Protein AF-A0A1Y1S7J7-F1 (afdb_monomer)

Nearest PDB structures (foldseek):
  1vlr-assembly1_A  TM=6.985E-01  e=4.181E-08  Mus musculus
  5osy-assembly1_B  TM=6.545E-01  e=1.520E-07  Homo sapiens

Solvent-accessible surface area (backbone atoms only — not comparable to full-atom values): 12537 Å² total; per-residue (Å²): 93,79,46,81,50,65,51,98,84,73,48,54,34,37,39,40,46,42,78,58,83,76,54,74,65,58,51,55,55,57,73,71,47,80,66,47,81,76,45,77,56,93,95,45,71,42,68,48,67,89,74,90,77,62,67,48,77,46,77,44,50,50,96,76,52,87,51,65,83,47,74,45,82,42,79,43,44,45,73,61,51,69,71,46,70,78,39,82,82,84,79,89,53,49,80,73,44,82,54,89,64,33,36,32,29,37,46,97,78,31,38,39,40,42,46,67,71,91,37,28,67,60,73,58,69,64,57,65,62,52,52,54,53,51,53,53,51,54,50,50,43,41,71,73,74,37,68,80,60,60,65,47,47,30,35,70,66,63,84,71,40,38,44,28,56,38,37,34,35,45,51,94,71,69,79,76,94,62,68,72,46,43,46,69,59,52,44,53,42,41,74,76,35,71,60,56,62,46,47,72,43,77,40,61,36,74,40,68,121

pLDDT: mean 86.81, std 10.47, range [47.84, 97.62]

Foldseek 3Di:
DWDWDADPVRFIKIKDKDWDDDDPVSVVVQVPADWDWDDDDPPDTDTDTDDDTDIDIDMDTPVVDFDFPDKDKDKDALVNLVPADEDEDDDPACFPDDDPQWTWGDDPQKIKIFGPPSFALLQDQCLVVLVVVVVVSLVVCCVVVVVPFDKWKWDFDASHNYRYMIMIHGPVPDDDPGDIDTVVVSSVQSVVPVNSSNGIDMGMHTDGD

Radius of gyration: 22.29 Å; Cα contacts (8 Å, |Δi|>4): 320; chains: 1; bounding box: 52×46×54 Å

Mean predicted aligned error: 10.25 Å

Organism: NCBI:txid1081671

Secondary structure (DSSP, 8-state):
-EEEEE-TTS-EEEEEEEEPPPPHHHHHHHHTS--EEEEEETTEEEEE------EEEEEEEGGG---EEEEEEEEE-HHHHHTSPPBPP---SEEEEE-SSEEEEEETTEEEEEETTSS-TTT---HHHHHHHHHHHHHHHHHTT-TT--EEEEEE-SS--BPPEEEEEEGGG---SS-EEEHHHHHHHHHH-TTGGGS-EEEEEEEE-

Sequence (209 aa):
MKYWFIDKDNKEYVAAVGYKPLDRNEVYDLMSKEQTVTYVNDIYSKYTVEYNNQFDLKVCTKDQVKISKGHRFVTESYDQHQKKKLTELEFDGEKACEEEEFIIYENDGIYYVKFNCGCSFRDFKDVQTIKKAQKWIENKFKENGQGNSEHVSYFCYGGEREQFWFKAVDVSGFYENAFPIFVDDFVKNLEIDCDFYKNDVNYIEDIYE

Structure (mmCIF, N/CA/C/O backbone):
data_AF-A0A1Y1S7J7-F1
#
_entry.id   AF-A0A1Y1S7J7-F1
#
loop_
_atom_site.group_PDB
_atom_site.id
_atom_site.type_symbol
_atom_site.label_atom_id
_atom_site.label_alt_id
_atom_site.label_comp_id
_atom_site.label_asym_id
_atom_site.label_entity_id
_atom_site.label_seq_id
_atom_site.pdbx_PDB_ins_code
_atom_site.Cartn_x
_atom_site.Cartn_y
_atom_site.Cartn_z
_atom_site.occupancy
_atom_site.B_iso_or_equiv
_atom_site.auth_seq_id
_atom_site.auth_comp_id
_atom_site.auth_asym_id
_atom_site.auth_atom_id
_atom_site.pdbx_PDB_model_num
ATOM 1 N N . MET A 1 1 ? 2.453 -5.842 -22.547 1.00 61.25 1 MET A N 1
ATOM 2 C CA . MET A 1 1 ? 1.561 -5.818 -23.737 1.00 61.25 1 MET A CA 1
ATOM 3 C C . MET A 1 1 ? 0.623 -7.022 -23.678 1.00 61.25 1 MET A C 1
ATOM 5 O O . MET A 1 1 ? 1.045 -8.029 -23.126 1.00 61.25 1 MET A O 1
ATOM 9 N N . LYS A 1 2 ? -0.624 -6.940 -24.166 1.00 65.94 2 LYS A N 1
ATOM 10 C CA . LYS A 1 2 ? -1.593 -8.056 -24.115 1.00 65.94 2 LYS A CA 1
ATOM 11 C C . LYS A 1 2 ? -2.061 -8.439 -25.523 1.00 65.94 2 LYS A C 1
ATOM 13 O O . LYS A 1 2 ? -2.367 -7.544 -26.306 1.00 65.94 2 LYS A O 1
ATOM 18 N N . TYR A 1 3 ? -2.132 -9.737 -25.815 1.00 70.75 3 TYR A N 1
ATOM 19 C CA . TYR A 1 3 ? -2.579 -10.278 -27.103 1.00 70.75 3 TYR A CA 1
ATOM 20 C C . TYR A 1 3 ? -3.716 -11.281 -26.912 1.00 70.75 3 TYR A C 1
ATOM 22 O O . TYR A 1 3 ? -3.648 -12.131 -26.023 1.00 70.75 3 TYR A O 1
ATOM 30 N N . TRP A 1 4 ? -4.728 -11.184 -27.773 1.00 68.81 4 TRP A N 1
ATOM 31 C CA . TRP A 1 4 ? -5.877 -12.084 -27.799 1.00 68.81 4 TRP A CA 1
ATOM 32 C C . TRP A 1 4 ? -5.697 -13.154 -28.857 1.00 68.81 4 TRP A C 1
ATOM 34 O O . TRP A 1 4 ? -5.331 -12.852 -29.994 1.00 68.81 4 TRP A O 1
ATOM 44 N N . PHE A 1 5 ? -5.999 -14.393 -28.494 1.00 77.94 5 PHE A N 1
ATOM 45 C CA . PHE A 1 5 ? -6.067 -15.483 -29.452 1.00 77.94 5 PHE A CA 1
ATOM 46 C C . PHE A 1 5 ? -7.116 -16.505 -29.029 1.00 77.94 5 PHE A C 1
ATOM 48 O O . PHE A 1 5 ? -7.424 -16.668 -27.848 1.00 77.94 5 PHE A O 1
ATOM 55 N N . ILE A 1 6 ? -7.675 -17.167 -30.034 1.00 69.81 6 ILE A N 1
ATOM 56 C CA . ILE A 1 6 ? -8.668 -18.223 -29.888 1.00 69.81 6 ILE A CA 1
ATOM 57 C C . ILE A 1 6 ? -7.967 -19.529 -30.250 1.00 69.81 6 ILE A C 1
ATOM 59 O O . ILE A 1 6 ? -7.281 -19.591 -31.275 1.00 69.81 6 ILE A O 1
ATOM 63 N N . ASP A 1 7 ? -8.079 -20.547 -29.400 1.00 76.81 7 ASP A N 1
ATOM 64 C CA . ASP A 1 7 ? -7.528 -21.864 -29.715 1.00 76.81 7 ASP A CA 1
ATOM 65 C C . ASP A 1 7 ? -8.412 -22.650 -30.702 1.00 76.81 7 ASP A C 1
ATOM 67 O O . ASP A 1 7 ? -9.444 -22.183 -31.186 1.00 76.81 7 ASP A O 1
ATOM 71 N N . LYS A 1 8 ? -7.998 -23.880 -31.019 1.00 74.44 8 LYS A N 1
ATOM 72 C CA . LYS A 1 8 ? -8.732 -24.762 -31.941 1.00 74.44 8 LYS A CA 1
ATOM 73 C C . LYS A 1 8 ? -10.092 -25.225 -31.398 1.00 74.44 8 LYS A C 1
ATOM 75 O O . LYS A 1 8 ? -10.917 -25.666 -32.192 1.00 74.44 8 LYS A O 1
ATOM 80 N N . ASP A 1 9 ? -10.320 -25.090 -30.094 1.00 82.06 9 ASP A N 1
ATOM 81 C CA . ASP A 1 9 ? -11.541 -25.471 -29.383 1.00 82.06 9 ASP A CA 1
ATOM 82 C C . ASP A 1 9 ? -12.446 -24.252 -29.092 1.00 82.06 9 ASP A C 1
ATOM 84 O O . ASP A 1 9 ? -13.386 -24.349 -28.302 1.00 82.06 9 ASP A O 1
ATOM 88 N N . ASN A 1 10 ? -12.193 -23.104 -29.740 1.00 77.31 10 ASN A N 1
ATOM 89 C CA . ASN A 1 10 ? -12.885 -21.825 -29.533 1.00 77.31 10 ASN A CA 1
ATOM 90 C C . ASN A 1 10 ? -12.760 -21.238 -28.115 1.00 77.31 10 ASN A C 1
ATOM 92 O O . ASN A 1 10 ? -13.608 -20.449 -27.693 1.00 77.31 10 ASN A O 1
ATOM 96 N N . LYS A 1 11 ? -11.708 -21.578 -27.366 1.00 75.62 11 LYS A N 1
ATOM 97 C CA . LYS A 1 11 ? -11.430 -20.950 -26.068 1.00 75.62 11 LYS A CA 1
ATOM 98 C C . LYS A 1 11 ? -10.609 -19.677 -26.252 1.00 75.62 11 LYS A C 1
ATOM 100 O O . LYS A 1 11 ? -9.606 -19.673 -26.965 1.00 75.62 11 LYS A O 1
ATOM 105 N N . GLU A 1 12 ? -11.037 -18.598 -25.597 1.00 79.12 12 GLU A N 1
ATOM 106 C CA . GLU A 1 12 ? -10.363 -17.296 -25.633 1.00 79.12 12 GLU A CA 1
ATOM 107 C C . GLU A 1 12 ? -9.261 -17.207 -24.566 1.00 79.12 12 GLU A C 1
ATOM 109 O O . GLU A 1 12 ? -9.503 -17.387 -23.366 1.00 79.12 12 GLU A O 1
ATOM 114 N N . TYR A 1 13 ? -8.050 -16.872 -25.011 1.00 78.12 13 TYR A N 1
ATOM 115 C CA . TYR A 1 13 ? -6.870 -16.707 -24.169 1.00 78.12 13 TYR A CA 1
ATOM 116 C C . TYR A 1 13 ? -6.305 -15.293 -24.267 1.00 78.12 13 TYR A C 1
ATOM 118 O O . TYR A 1 13 ? -6.372 -14.631 -25.308 1.00 78.12 13 TYR A O 1
ATOM 126 N N . VAL A 1 14 ? -5.685 -14.863 -23.169 1.00 77.75 14 VAL A N 1
ATOM 127 C CA . VAL A 1 14 ? -4.912 -13.625 -23.088 1.00 77.75 14 VAL A CA 1
ATOM 128 C C . VAL A 1 14 ? -3.458 -13.984 -22.807 1.00 77.75 14 VAL A C 1
ATOM 130 O O . VAL A 1 14 ? -3.145 -14.562 -21.766 1.00 77.75 14 VAL A O 1
ATOM 133 N N . ALA A 1 15 ? -2.561 -13.606 -23.718 1.00 78.38 15 ALA A N 1
ATOM 134 C CA . ALA A 1 15 ? -1.123 -13.601 -23.466 1.00 78.38 15 ALA A CA 1
ATOM 135 C C . ALA A 1 15 ? -0.699 -12.220 -22.963 1.00 78.38 15 ALA A C 1
ATOM 137 O O . ALA A 1 15 ? -0.788 -11.232 -23.695 1.00 78.38 15 ALA A O 1
ATOM 138 N N . ALA A 1 16 ? -0.216 -12.151 -21.725 1.00 74.50 16 ALA A N 1
ATOM 139 C CA . ALA A 1 16 ? 0.457 -10.982 -21.184 1.00 74.50 16 ALA A CA 1
ATOM 140 C C . ALA A 1 16 ? 1.970 -11.133 -21.376 1.00 74.50 16 ALA A C 1
ATOM 142 O O . ALA A 1 16 ? 2.580 -12.072 -20.869 1.00 74.50 16 ALA A O 1
ATOM 143 N N . VAL A 1 17 ? 2.553 -10.192 -22.117 1.00 77.62 17 VAL A N 1
ATOM 144 C CA . VAL A 1 17 ? 3.994 -10.078 -22.349 1.00 77.62 17 VAL A CA 1
ATOM 145 C C . VAL A 1 17 ? 4.549 -8.998 -21.427 1.00 77.62 17 VAL A C 1
ATOM 147 O O . VAL A 1 17 ? 4.190 -7.819 -21.572 1.00 77.62 17 VAL A O 1
ATOM 150 N N . GLY A 1 18 ? 5.393 -9.409 -20.485 1.00 75.38 18 GLY A N 1
ATOM 151 C CA . GLY A 1 18 ? 6.195 -8.543 -19.626 1.00 75.38 18 GLY A CA 1
ATOM 152 C C . GLY A 1 18 ? 7.625 -8.446 -20.151 1.00 75.38 18 GLY A C 1
ATOM 153 O O . GLY A 1 18 ? 8.196 -9.439 -20.599 1.00 75.38 18 GLY A O 1
ATOM 154 N N . TYR A 1 19 ? 8.195 -7.245 -20.124 1.00 76.44 19 TYR A N 1
ATOM 155 C CA . TYR A 1 19 ? 9.625 -7.070 -20.362 1.00 76.44 19 TYR A CA 1
ATOM 156 C C . TYR A 1 19 ? 10.373 -7.449 -19.091 1.00 76.44 19 TYR A C 1
ATOM 158 O O . TYR A 1 19 ? 9.991 -6.985 -18.013 1.00 76.44 19 TYR A O 1
ATOM 166 N N . LYS A 1 20 ? 11.437 -8.244 -19.210 1.00 80.88 20 LYS A N 1
ATOM 167 C CA . LYS A 1 20 ? 12.341 -8.432 -18.080 1.00 80.88 20 LYS A CA 1
ATOM 168 C C . LYS A 1 20 ? 13.176 -7.168 -17.873 1.00 80.88 20 LYS A C 1
ATOM 170 O O . LYS A 1 20 ? 13.645 -6.595 -18.862 1.00 80.88 20 LYS A O 1
ATOM 175 N N . PRO A 1 21 ? 13.349 -6.711 -16.621 1.00 81.50 21 PRO A N 1
ATOM 176 C CA . PRO A 1 21 ? 14.348 -5.700 -16.314 1.00 81.50 21 PRO A CA 1
ATOM 177 C C . PRO A 1 21 ? 15.724 -6.195 -16.762 1.00 81.50 21 PRO A C 1
ATOM 179 O O . PRO A 1 21 ? 16.058 -7.355 -16.530 1.00 81.50 21 PRO A O 1
ATOM 182 N N . LEU A 1 22 ? 16.497 -5.315 -17.396 1.00 83.25 22 LEU A N 1
ATOM 183 C CA . LEU A 1 22 ? 17.892 -5.600 -17.716 1.00 83.25 22 LEU A CA 1
ATOM 184 C C . LEU A 1 22 ? 18.721 -5.525 -16.441 1.00 83.25 22 LEU A C 1
ATOM 186 O O . LEU A 1 22 ? 18.551 -4.595 -15.643 1.00 83.25 22 LEU A O 1
ATOM 190 N N . ASP A 1 23 ? 19.645 -6.461 -16.274 1.00 85.56 23 ASP A N 1
ATOM 191 C CA . ASP A 1 23 ? 20.641 -6.335 -15.225 1.00 85.56 23 ASP A CA 1
ATOM 192 C C . ASP A 1 23 ? 21.708 -5.290 -15.591 1.00 85.56 23 ASP A C 1
ATOM 194 O O . ASP A 1 23 ? 21.839 -4.819 -16.725 1.00 85.56 23 ASP A O 1
ATOM 198 N N . ARG A 1 24 ? 22.487 -4.880 -14.589 1.00 87.06 24 ARG A N 1
ATOM 199 C CA . ARG A 1 24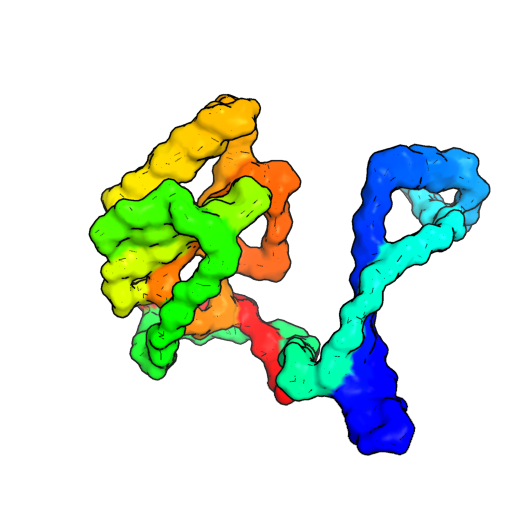 ? 23.491 -3.826 -14.755 1.00 87.06 24 ARG A CA 1
ATOM 200 C C . ARG A 1 24 ? 24.565 -4.181 -15.791 1.00 87.06 24 ARG A C 1
ATOM 202 O O . ARG A 1 24 ? 25.028 -3.287 -16.497 1.00 87.06 24 ARG A O 1
ATOM 209 N N . ASN A 1 25 ? 24.986 -5.441 -15.860 1.00 88.88 25 ASN A N 1
ATOM 210 C CA . ASN A 1 25 ? 26.014 -5.879 -16.800 1.00 88.88 25 ASN A CA 1
ATOM 211 C C . ASN A 1 25 ? 25.457 -5.900 -18.223 1.00 88.88 25 ASN A C 1
ATOM 213 O O . ASN A 1 25 ? 26.118 -5.408 -19.134 1.00 88.88 25 ASN A O 1
ATOM 217 N N . GLU A 1 26 ? 24.214 -6.350 -18.396 1.00 88.50 26 GLU A N 1
ATOM 218 C CA . GLU A 1 26 ? 23.519 -6.284 -19.683 1.00 88.50 26 GLU A CA 1
ATOM 219 C C . GLU A 1 26 ? 23.421 -4.841 -20.190 1.00 88.50 26 GLU A C 1
ATOM 221 O O . GLU A 1 26 ? 23.688 -4.576 -21.361 1.00 88.50 26 GLU A O 1
ATOM 226 N N . VAL A 1 27 ? 23.111 -3.878 -19.312 1.00 89.06 27 VAL A N 1
ATOM 227 C CA . VAL A 1 27 ? 23.101 -2.453 -19.680 1.00 89.06 27 VAL A CA 1
ATOM 228 C C . VAL A 1 27 ? 24.482 -1.985 -20.148 1.00 89.06 27 VAL A C 1
ATOM 230 O O . VAL A 1 27 ? 24.572 -1.304 -21.172 1.00 89.06 27 VAL A O 1
ATOM 233 N N . TYR A 1 28 ? 25.561 -2.350 -19.449 1.00 89.44 28 TYR A N 1
ATOM 234 C CA . TYR A 1 28 ? 26.917 -1.980 -19.869 1.00 89.44 28 TYR A CA 1
ATOM 235 C C . TYR A 1 28 ? 27.291 -2.566 -21.229 1.00 89.44 28 TYR A C 1
ATOM 237 O O . TYR A 1 28 ? 27.823 -1.847 -22.079 1.00 89.44 28 TYR A O 1
ATOM 245 N N . ASP A 1 29 ? 26.952 -3.830 -21.467 1.00 88.88 29 ASP A N 1
ATOM 246 C CA . ASP A 1 29 ? 27.188 -4.475 -22.752 1.00 88.88 29 ASP A CA 1
ATOM 247 C C . ASP A 1 29 ? 26.430 -3.754 -23.872 1.00 88.88 29 ASP A C 1
ATOM 249 O O . ASP A 1 29 ? 26.996 -3.500 -24.936 1.00 88.88 29 ASP A O 1
ATOM 253 N N . LEU A 1 30 ? 25.180 -3.339 -23.635 1.00 89.81 30 LEU A N 1
ATOM 254 C CA . LEU A 1 30 ? 24.391 -2.570 -24.605 1.00 89.81 30 LEU A CA 1
ATOM 255 C C . LEU A 1 30 ? 24.994 -1.204 -24.922 1.00 89.81 30 LEU A C 1
ATOM 257 O O . LEU A 1 30 ? 24.971 -0.792 -26.081 1.00 89.81 30 LEU A O 1
ATOM 261 N N . MET A 1 31 ? 25.570 -0.517 -23.933 1.00 87.31 31 MET A N 1
ATOM 262 C CA . MET A 1 31 ? 26.245 0.764 -24.165 1.00 87.31 31 MET A CA 1
ATOM 263 C C . MET A 1 31 ? 27.457 0.629 -25.097 1.00 87.31 31 MET A C 1
ATOM 265 O O . MET A 1 31 ? 27.823 1.606 -25.747 1.00 87.31 31 MET A O 1
ATOM 269 N N . SER A 1 32 ? 28.055 -0.562 -25.192 1.00 87.81 32 SER A N 1
ATOM 270 C CA . SER A 1 32 ? 29.184 -0.839 -26.089 1.00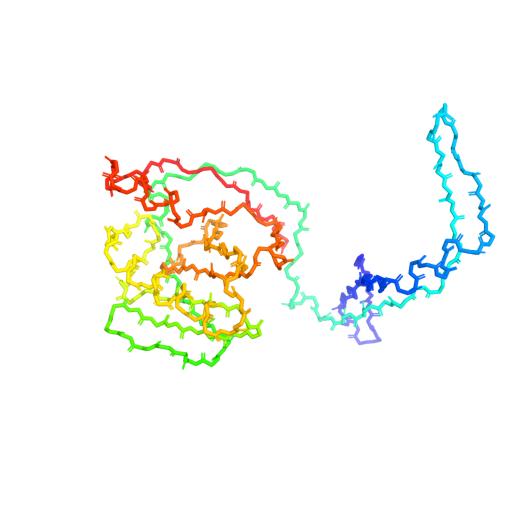 87.81 32 SER A CA 1
ATOM 271 C C . SER A 1 32 ? 28.782 -1.245 -27.515 1.00 87.81 32 SER A C 1
ATOM 273 O O . SER A 1 32 ? 29.640 -1.301 -28.396 1.00 87.81 32 SER A O 1
ATOM 275 N N . LYS A 1 33 ? 27.496 -1.538 -27.760 1.00 89.75 33 LYS A N 1
ATOM 276 C CA . LYS A 1 33 ? 27.006 -1.969 -29.077 1.00 89.75 33 LYS A CA 1
ATOM 277 C C . LYS A 1 33 ? 26.877 -0.807 -30.052 1.00 89.75 33 LYS A C 1
ATOM 279 O O . LYS A 1 33 ? 26.841 0.355 -29.661 1.00 89.75 33 LYS A O 1
ATOM 284 N N . GLU A 1 34 ? 26.769 -1.147 -31.335 1.00 90.56 34 GLU A N 1
ATOM 285 C CA . GLU A 1 34 ? 26.436 -0.186 -32.382 1.00 90.56 34 GLU A CA 1
ATOM 286 C C . GLU A 1 34 ? 25.087 0.486 -32.086 1.00 90.56 34 GLU A C 1
ATOM 288 O O . GLU A 1 34 ? 24.107 -0.169 -31.722 1.00 90.56 34 GLU A O 1
ATOM 293 N N . GLN A 1 35 ? 25.056 1.813 -32.217 1.00 91.38 35 GLN A N 1
ATOM 294 C CA . GLN A 1 35 ? 23.910 2.636 -31.851 1.00 91.38 35 GLN A CA 1
ATOM 295 C C . GLN A 1 35 ? 23.486 3.487 -33.042 1.00 91.38 35 GLN A C 1
ATOM 297 O O . GLN A 1 35 ? 24.304 4.172 -33.654 1.00 91.38 35 GLN A O 1
ATOM 302 N N . THR A 1 36 ? 22.187 3.501 -33.333 1.00 93.62 36 THR A N 1
ATOM 303 C CA . THR A 1 36 ? 21.626 4.377 -34.366 1.00 93.62 36 THR A CA 1
ATOM 304 C C . THR A 1 36 ? 21.048 5.627 -33.717 1.00 93.62 36 THR A C 1
ATOM 306 O O . THR A 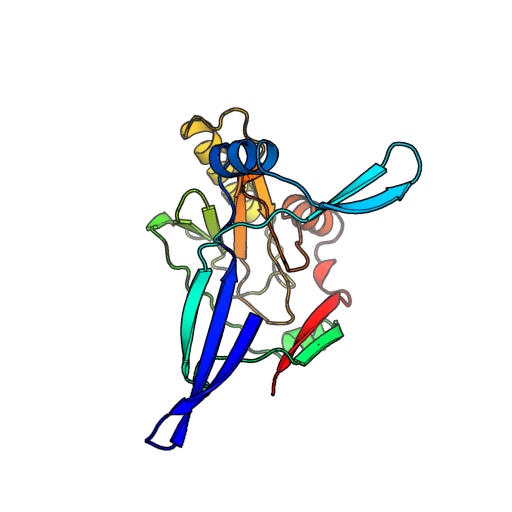1 36 ? 20.115 5.546 -32.915 1.00 93.62 36 THR A O 1
ATOM 309 N N . VAL A 1 37 ? 21.584 6.800 -34.060 1.00 90.75 37 VAL A N 1
ATOM 310 C CA . VAL A 1 37 ? 21.057 8.090 -33.593 1.00 90.75 37 VAL A CA 1
ATOM 311 C C . VAL A 1 37 ? 19.667 8.310 -34.187 1.00 90.75 37 VAL A C 1
ATOM 313 O O . VAL A 1 37 ? 19.483 8.260 -35.399 1.00 90.75 37 VAL A O 1
ATOM 316 N N . THR A 1 38 ? 18.689 8.595 -33.333 1.00 94.00 38 THR A N 1
ATOM 317 C CA . THR A 1 38 ? 17.308 8.902 -33.748 1.00 94.00 38 THR A CA 1
ATOM 318 C C . THR A 1 38 ? 16.925 10.356 -33.516 1.00 94.00 38 THR A C 1
ATOM 320 O O . THR A 1 38 ? 16.021 10.863 -34.174 1.00 94.00 38 THR A O 1
ATOM 323 N N . TYR A 1 39 ? 17.598 11.040 -32.590 1.00 92.44 39 TYR A N 1
ATOM 324 C CA . TYR A 1 39 ? 17.335 12.439 -32.267 1.00 92.44 39 TYR A CA 1
ATOM 325 C C . TYR A 1 39 ? 18.561 13.079 -31.614 1.00 92.44 39 TYR A C 1
ATOM 327 O O . TYR A 1 39 ? 19.227 12.425 -30.811 1.00 92.44 39 TYR A O 1
ATOM 335 N N . VAL A 1 40 ? 18.826 14.350 -31.924 1.00 91.44 40 VAL A N 1
ATOM 336 C CA . VAL A 1 40 ? 19.888 15.163 -31.310 1.00 91.44 40 VAL A CA 1
ATOM 337 C C . VAL A 1 40 ? 19.342 16.561 -31.030 1.00 91.44 40 VAL A C 1
ATOM 339 O O . VAL A 1 40 ? 18.738 17.174 -31.910 1.00 91.44 40 VAL A O 1
ATOM 342 N N . ASN A 1 41 ? 19.562 17.063 -29.818 1.00 92.06 41 ASN A N 1
ATOM 343 C CA . ASN A 1 41 ? 19.270 18.432 -29.412 1.00 92.06 41 ASN A CA 1
ATOM 344 C C . ASN A 1 41 ? 20.293 18.911 -28.377 1.00 92.06 41 ASN A C 1
ATOM 346 O O . ASN A 1 41 ? 20.245 18.497 -27.217 1.00 92.06 41 ASN A O 1
ATOM 350 N N . ASP A 1 42 ? 21.193 19.794 -28.811 1.00 94.50 42 ASP A N 1
ATOM 351 C CA . ASP A 1 42 ? 22.312 20.302 -28.012 1.00 94.50 42 ASP A CA 1
ATOM 352 C C . ASP A 1 42 ? 23.127 19.145 -27.397 1.00 94.50 42 ASP A C 1
ATOM 354 O O . ASP A 1 42 ? 23.669 18.319 -28.134 1.00 94.50 42 ASP A O 1
ATOM 358 N N . ILE A 1 43 ? 23.163 19.022 -26.069 1.00 93.69 43 ILE A N 1
ATOM 359 C CA . ILE A 1 43 ? 23.868 17.943 -25.362 1.00 93.69 43 ILE A CA 1
ATOM 360 C C . ILE A 1 43 ? 23.057 16.641 -25.234 1.00 93.69 43 ILE A C 1
ATOM 362 O O . ILE A 1 43 ? 23.578 15.639 -24.744 1.00 93.69 43 ILE A O 1
ATOM 366 N N . TYR A 1 44 ? 21.788 16.627 -25.656 1.00 90.75 44 TYR A N 1
ATOM 367 C CA . TYR A 1 44 ? 20.919 15.452 -25.577 1.00 90.75 44 TYR A CA 1
ATOM 368 C C . TYR A 1 44 ? 20.897 14.699 -26.902 1.00 90.75 44 TYR A C 1
ATOM 370 O O . TYR A 1 44 ? 20.617 15.263 -27.955 1.00 90.75 44 TYR A O 1
ATOM 378 N N . SER A 1 45 ? 21.138 13.393 -26.851 1.00 92.62 45 SER A N 1
ATOM 379 C CA . SER A 1 45 ? 21.027 12.505 -28.010 1.00 92.62 45 SER A CA 1
ATOM 380 C C . SER A 1 45 ? 20.249 11.250 -27.631 1.00 92.62 45 SER A C 1
ATOM 382 O O . SER A 1 45 ? 20.466 10.679 -26.564 1.00 92.62 45 SER A O 1
ATOM 384 N N . LYS A 1 46 ? 19.329 10.823 -28.499 1.00 93.25 46 LYS A N 1
ATOM 385 C CA . LYS A 1 46 ? 18.554 9.589 -28.345 1.00 93.25 46 LYS A CA 1
ATOM 386 C C . LYS A 1 46 ? 19.046 8.558 -29.346 1.00 93.25 46 LYS A C 1
ATOM 388 O O . LYS A 1 46 ? 19.050 8.813 -30.553 1.00 93.25 46 LYS A O 1
ATOM 393 N N . TYR A 1 47 ? 19.358 7.374 -28.849 1.00 91.56 47 TYR A N 1
ATOM 394 C CA . TYR A 1 47 ? 19.858 6.264 -29.645 1.00 91.56 47 TYR A CA 1
ATOM 395 C C . TYR A 1 47 ? 18.872 5.099 -29.618 1.00 91.56 47 TYR A C 1
ATOM 397 O O . TYR A 1 47 ? 18.166 4.893 -28.631 1.00 91.56 47 TYR A O 1
ATOM 405 N N . THR A 1 48 ? 18.830 4.342 -30.709 1.00 90.88 48 THR A N 1
ATOM 406 C CA . THR A 1 48 ? 18.236 3.005 -30.746 1.00 90.88 48 THR A CA 1
ATOM 407 C C . THR A 1 48 ? 19.365 1.988 -30.749 1.00 90.88 48 THR A C 1
ATOM 409 O O . THR A 1 48 ? 20.319 2.127 -31.516 1.00 90.88 48 THR A O 1
ATOM 412 N N . VAL A 1 49 ? 19.244 0.982 -29.887 1.00 89.75 49 VAL A N 1
ATOM 413 C CA . VAL A 1 49 ? 20.178 -0.139 -29.779 1.00 89.75 49 VAL A CA 1
ATOM 414 C C . VAL A 1 49 ? 19.380 -1.419 -29.962 1.00 89.75 49 VAL A C 1
ATOM 416 O O . VAL A 1 49 ? 18.390 -1.639 -29.261 1.00 89.75 49 VAL A O 1
ATOM 419 N N . GLU A 1 50 ? 19.790 -2.252 -30.914 1.00 86.62 50 GLU A N 1
ATOM 420 C CA . GLU A 1 50 ? 19.180 -3.564 -31.101 1.00 86.62 50 GLU A CA 1
ATOM 421 C C . GLU A 1 50 ? 19.663 -4.533 -30.021 1.00 86.62 50 GLU A C 1
ATOM 423 O O . GLU A 1 50 ? 20.862 -4.678 -29.752 1.00 86.62 50 GLU A O 1
ATOM 428 N N . TYR A 1 51 ? 18.716 -5.221 -29.388 1.00 84.00 51 TYR A N 1
ATOM 429 C CA . TYR A 1 51 ? 19.026 -6.250 -28.411 1.00 84.00 51 TYR A CA 1
ATOM 430 C C . TYR A 1 51 ? 17.973 -7.350 -28.387 1.00 84.00 51 TYR A C 1
ATOM 432 O O . TYR A 1 51 ? 16.789 -7.123 -28.634 1.00 84.00 51 TYR A O 1
ATOM 440 N N . ASN A 1 52 ? 18.430 -8.553 -28.051 1.00 81.56 52 ASN A N 1
ATOM 441 C CA . ASN A 1 52 ? 17.566 -9.705 -27.857 1.00 81.56 52 ASN A CA 1
ATOM 442 C C . ASN A 1 52 ? 16.984 -9.636 -26.449 1.00 81.56 52 ASN A C 1
ATOM 444 O O . ASN A 1 52 ? 17.621 -10.101 -25.505 1.00 81.56 52 ASN A O 1
ATOM 448 N N . ASN A 1 53 ? 15.804 -9.031 -26.302 1.00 73.31 53 ASN A N 1
ATOM 449 C CA . ASN A 1 53 ? 15.151 -9.023 -25.001 1.00 73.31 53 ASN A CA 1
ATOM 450 C C . ASN A 1 53 ? 14.573 -10.400 -24.666 1.00 73.31 53 ASN A C 1
ATOM 452 O O . ASN A 1 53 ? 14.003 -11.080 -25.523 1.00 73.31 53 ASN A O 1
ATOM 456 N N . GLN A 1 54 ? 14.676 -10.775 -23.397 1.00 78.62 54 GLN A N 1
ATOM 457 C CA . GLN A 1 54 ? 13.897 -11.859 -22.836 1.00 78.62 54 GLN A CA 1
ATOM 458 C C . GLN A 1 54 ? 12.547 -11.318 -22.366 1.00 78.62 54 GLN A C 1
ATOM 460 O O . GLN A 1 54 ? 12.450 -10.281 -21.709 1.00 78.62 54 GLN A O 1
ATOM 465 N N . PHE A 1 55 ? 11.491 -12.047 -22.696 1.00 79.06 55 PHE A N 1
ATOM 466 C CA . PHE A 1 55 ? 10.135 -11.688 -22.317 1.00 79.06 55 PHE A CA 1
ATOM 467 C C . PHE A 1 55 ? 9.572 -12.739 -21.380 1.00 79.06 55 PHE A C 1
ATOM 469 O O . PHE A 1 55 ? 9.736 -13.937 -21.618 1.00 79.06 55 PHE A O 1
ATOM 476 N N . ASP A 1 56 ? 8.853 -12.285 -20.362 1.00 78.31 56 ASP A N 1
ATOM 477 C CA . ASP A 1 56 ? 7.978 -13.158 -19.599 1.00 78.31 56 ASP A CA 1
ATOM 478 C C . ASP A 1 56 ? 6.631 -13.244 -20.301 1.00 78.31 56 ASP A C 1
ATOM 480 O O . ASP A 1 56 ? 5.986 -12.231 -20.595 1.00 78.31 56 ASP A O 1
ATOM 484 N N . LEU A 1 57 ? 6.213 -14.475 -20.584 1.00 78.81 57 LEU A N 1
ATOM 485 C CA . LEU A 1 57 ? 4.925 -14.771 -21.186 1.00 78.81 57 LEU A CA 1
ATOM 486 C C . LEU A 1 57 ? 4.042 -15.457 -20.149 1.00 78.81 57 LEU A C 1
ATOM 488 O O . LEU A 1 57 ? 4.317 -16.581 -19.733 1.00 78.81 57 LEU A O 1
ATOM 492 N N . LYS A 1 58 ? 2.944 -14.800 -19.777 1.00 79.25 58 LYS A N 1
ATOM 493 C CA . LYS A 1 58 ? 1.888 -15.404 -18.963 1.00 79.25 58 LYS A CA 1
ATOM 494 C C . LYS A 1 58 ? 0.644 -15.594 -19.819 1.00 79.25 58 LYS A C 1
ATOM 496 O O . LYS A 1 58 ? 0.155 -14.634 -20.412 1.00 79.25 58 LYS A O 1
ATOM 501 N N . VAL A 1 59 ? 0.139 -16.824 -19.882 1.00 77.38 59 VAL A N 1
ATOM 502 C CA . VAL A 1 59 ? -1.090 -17.169 -20.608 1.00 77.38 59 VAL A CA 1
ATOM 503 C C . VAL A 1 59 ? -2.178 -17.494 -19.596 1.00 77.38 59 VAL A C 1
ATOM 505 O O . VAL A 1 59 ? -1.992 -18.369 -18.753 1.00 77.38 59 VAL A O 1
ATOM 508 N N . CYS A 1 60 ? -3.305 -16.797 -19.695 1.00 75.44 60 CYS A N 1
ATOM 509 C CA . CYS A 1 60 ? -4.479 -17.022 -18.855 1.00 75.44 60 CYS A CA 1
ATOM 510 C C . CYS A 1 60 ? -5.725 -17.182 -19.735 1.00 75.44 60 CYS A C 1
ATOM 512 O O . CYS A 1 60 ? -5.764 -16.677 -20.863 1.00 75.44 60 CYS A O 1
ATOM 514 N N . THR A 1 61 ? -6.759 -17.850 -19.224 1.00 71.00 61 THR A N 1
ATOM 515 C CA . THR A 1 61 ? -8.082 -17.849 -19.871 1.00 71.00 61 THR A CA 1
ATOM 516 C C . THR A 1 61 ? -8.773 -16.503 -19.647 1.00 71.00 61 THR A C 1
ATOM 518 O O . THR A 1 61 ? -8.513 -15.834 -18.646 1.00 71.00 61 THR A O 1
ATOM 521 N N . LYS A 1 62 ? -9.672 -16.096 -20.552 1.00 66.25 62 LYS A N 1
ATOM 522 C CA . LYS A 1 62 ? -10.408 -14.822 -20.433 1.00 66.25 62 LYS A CA 1
ATOM 523 C C . LYS A 1 62 ? -11.093 -14.637 -19.076 1.00 66.25 62 LYS A C 1
ATOM 525 O O . LYS A 1 62 ? -10.973 -13.573 -18.479 1.00 66.25 62 LYS A O 1
ATOM 530 N N . ASP A 1 63 ? -11.701 -15.695 -18.547 1.00 67.00 63 ASP A N 1
ATOM 531 C CA . ASP A 1 63 ? -12.417 -15.664 -17.263 1.00 67.00 63 ASP A CA 1
ATOM 532 C C . ASP A 1 63 ? -11.502 -15.392 -16.052 1.00 67.00 63 ASP A C 1
ATOM 534 O O . ASP A 1 63 ? -11.977 -15.060 -14.969 1.00 67.00 63 ASP A O 1
ATOM 538 N N . GLN A 1 64 ? -10.181 -15.518 -16.221 1.00 62.56 64 GLN A N 1
ATOM 539 C CA . GLN A 1 64 ? -9.177 -15.264 -15.183 1.00 62.56 64 GLN A CA 1
ATOM 540 C C . GLN A 1 64 ? -8.579 -13.853 -15.260 1.00 62.56 64 GLN A C 1
ATOM 542 O O . GLN A 1 64 ? -7.767 -13.488 -14.409 1.00 62.56 64 GLN A O 1
ATOM 547 N N . VAL A 1 65 ? -8.928 -13.057 -16.278 1.00 61.56 65 VAL A N 1
ATOM 548 C CA . VAL A 1 65 ? -8.333 -11.737 -16.501 1.00 61.56 65 VAL A CA 1
ATOM 549 C C . VAL A 1 65 ? -9.426 -10.682 -16.534 1.00 61.56 65 VAL A C 1
ATOM 551 O O . VAL A 1 65 ? -10.059 -10.451 -17.559 1.00 61.56 65 VAL A O 1
ATOM 554 N N . LYS A 1 66 ? -9.578 -9.955 -15.427 1.00 62.53 66 LYS A N 1
ATOM 555 C CA . LYS A 1 66 ? -10.257 -8.661 -15.461 1.00 62.53 66 LYS A CA 1
ATOM 556 C C . LYS A 1 66 ? -9.385 -7.683 -16.251 1.00 62.53 66 LYS A C 1
ATOM 558 O O . LYS A 1 66 ? -8.243 -7.406 -15.877 1.00 62.53 66 LYS A O 1
ATOM 563 N N . ILE A 1 67 ? -9.881 -7.200 -17.386 1.00 64.44 67 ILE A N 1
ATOM 564 C CA . ILE A 1 67 ? -9.148 -6.247 -18.225 1.00 64.44 67 ILE A CA 1
ATOM 565 C C . ILE A 1 67 ? -9.671 -4.855 -17.923 1.00 64.44 67 ILE A C 1
ATOM 567 O O . ILE A 1 67 ? -10.806 -4.528 -18.251 1.00 64.44 67 ILE A O 1
ATOM 571 N N . SER A 1 68 ? -8.817 -4.043 -17.302 1.00 67.69 68 SER A N 1
ATOM 572 C CA . SER A 1 68 ? -9.0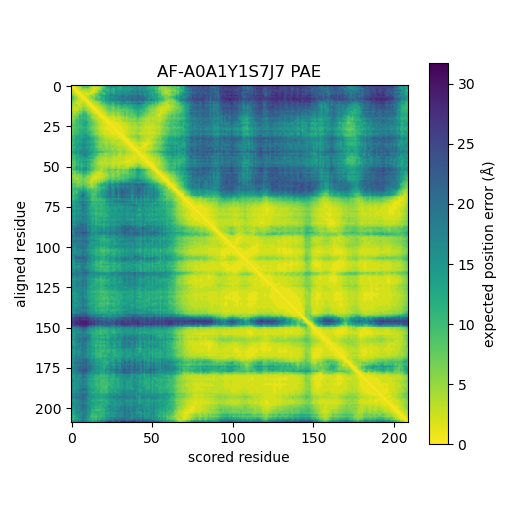71 -2.614 -17.170 1.00 67.69 68 SER A CA 1
ATOM 573 C C . SER A 1 68 ? -9.087 -1.972 -18.562 1.00 67.69 68 SER A C 1
ATOM 575 O O . SER A 1 68 ? -8.127 -2.099 -19.330 1.00 67.69 68 SER A O 1
ATOM 577 N N . LYS A 1 69 ? -10.190 -1.299 -18.896 1.00 78.44 69 LYS A N 1
ATOM 578 C CA . LYS A 1 69 ? -10.344 -0.430 -20.074 1.00 78.44 69 LYS A CA 1
ATOM 579 C C . LYS A 1 69 ? -9.796 0.977 -19.850 1.00 78.44 69 LYS A C 1
ATOM 581 O O . LYS A 1 69 ? -9.842 1.808 -20.755 1.00 78.44 69 LYS A O 1
ATOM 586 N N . GLY A 1 70 ? -9.307 1.246 -18.650 1.00 80.38 70 GLY A N 1
ATOM 587 C CA . GLY A 1 70 ? -8.879 2.555 -18.206 1.00 80.38 70 GLY A CA 1
ATOM 588 C C . GLY A 1 70 ? -9.373 2.815 -16.797 1.00 80.38 70 GLY A C 1
ATOM 589 O O . GLY A 1 70 ? -9.925 1.940 -16.130 1.00 80.38 70 GLY A O 1
ATOM 590 N N . HIS A 1 71 ? -9.193 4.052 -16.365 1.00 83.88 71 HIS A N 1
ATOM 591 C CA . HIS A 1 71 ? -9.455 4.442 -14.996 1.00 83.88 71 HIS A CA 1
ATOM 592 C C . HIS A 1 71 ? -10.505 5.545 -14.932 1.00 83.88 71 HIS A C 1
ATOM 594 O O . HIS A 1 71 ? -10.604 6.372 -15.843 1.00 83.88 71 HIS A O 1
ATOM 600 N N . ARG A 1 72 ? -11.257 5.592 -13.833 1.00 86.69 72 ARG A N 1
ATOM 601 C CA . ARG A 1 72 ? -12.101 6.743 -13.501 1.00 86.69 72 ARG A CA 1
ATOM 602 C C . ARG A 1 72 ? -11.755 7.302 -12.133 1.00 86.69 72 ARG A C 1
ATOM 604 O O . ARG A 1 72 ? -11.399 6.563 -11.221 1.00 86.69 72 ARG A O 1
ATOM 611 N N . PHE A 1 73 ? -11.914 8.614 -12.009 1.00 89.31 73 PHE A N 1
ATOM 612 C CA . PHE A 1 73 ? -11.874 9.300 -10.726 1.00 89.31 73 PHE A CA 1
ATOM 613 C C . PHE A 1 73 ? -13.213 9.121 -10.017 1.00 89.31 73 PHE A C 1
ATOM 615 O O . PHE A 1 73 ? -14.270 9.331 -10.619 1.00 89.31 73 PHE A O 1
ATOM 622 N N . VAL A 1 74 ? -13.155 8.750 -8.744 1.00 91.06 74 VAL A N 1
ATOM 623 C CA . VAL A 1 74 ? -14.322 8.554 -7.889 1.00 91.06 74 VAL A CA 1
ATOM 624 C C . VAL A 1 74 ? -14.157 9.394 -6.638 1.00 91.06 74 VAL A C 1
ATOM 626 O O . VAL A 1 74 ? -13.114 9.351 -5.990 1.00 91.06 74 VAL A O 1
ATOM 629 N N . THR A 1 75 ? -15.209 10.134 -6.299 1.00 93.81 75 THR A N 1
ATOM 630 C CA . THR A 1 75 ? -15.386 10.730 -4.975 1.00 93.81 75 THR A CA 1
ATOM 631 C C . THR A 1 75 ? -16.353 9.849 -4.204 1.00 93.81 75 THR A C 1
ATOM 633 O O . THR A 1 75 ? -17.483 9.635 -4.647 1.00 93.81 75 THR A O 1
ATOM 636 N N . GLU A 1 76 ? -15.907 9.327 -3.069 1.00 94.19 76 GLU A N 1
ATOM 637 C CA . GLU A 1 76 ? -16.699 8.445 -2.225 1.00 94.19 76 GLU A CA 1
ATOM 638 C C . GLU A 1 76 ? -16.941 9.051 -0.851 1.00 94.19 76 GLU A C 1
ATOM 640 O O . GLU A 1 76 ? -16.007 9.300 -0.080 1.00 94.19 76 GLU A O 1
ATOM 645 N N . SER A 1 77 ? -18.218 9.187 -0.507 1.00 96.56 77 SER A N 1
ATOM 646 C CA . SER A 1 77 ? -18.619 9.570 0.837 1.00 96.56 77 SER A CA 1
ATOM 647 C C . SER A 1 77 ? -18.501 8.415 1.821 1.00 96.56 77 SER A C 1
ATOM 649 O O . SER A 1 77 ? -18.451 7.237 1.458 1.00 96.56 77 SER A O 1
ATOM 651 N N . TYR A 1 78 ? -18.454 8.734 3.110 1.00 96.38 78 TYR A N 1
ATOM 652 C CA . TYR A 1 78 ? -18.444 7.705 4.149 1.00 96.38 78 TYR A CA 1
ATOM 653 C C . TYR A 1 78 ? -19.695 6.821 4.111 1.00 96.38 78 TYR A C 1
ATOM 655 O O . TYR A 1 78 ? -19.590 5.602 4.211 1.00 96.38 78 TYR A O 1
ATOM 663 N N . ASP A 1 79 ? -20.868 7.397 3.850 1.00 96.75 79 ASP A N 1
ATOM 664 C CA . ASP A 1 79 ? -22.117 6.635 3.736 1.00 96.75 79 ASP A CA 1
ATOM 665 C C . ASP A 1 79 ? -22.108 5.648 2.563 1.00 96.75 79 ASP A C 1
ATOM 667 O O . ASP A 1 79 ? -22.712 4.576 2.639 1.00 96.75 79 ASP A O 1
ATOM 671 N N . GLN A 1 80 ? -21.449 6.000 1.455 1.00 96.25 80 GLN A N 1
ATOM 672 C CA . GLN A 1 80 ? -21.265 5.090 0.324 1.00 96.25 80 GLN A CA 1
ATOM 673 C C . GLN A 1 80 ? -20.338 3.931 0.699 1.00 96.25 80 GLN A C 1
ATOM 675 O O . GLN A 1 80 ? -20.660 2.781 0.398 1.00 96.25 80 GLN A O 1
ATOM 680 N N . HIS A 1 81 ? -19.262 4.219 1.431 1.00 95.44 81 HIS A N 1
ATOM 681 C CA . HIS A 1 81 ? -18.327 3.208 1.928 1.00 95.44 81 HIS A CA 1
ATOM 682 C C . HIS A 1 81 ? -18.981 2.223 2.887 1.00 95.44 81 HIS A C 1
ATOM 684 O O . HIS A 1 81 ? -18.827 1.013 2.747 1.00 95.44 81 HIS A O 1
ATOM 690 N N . GLN A 1 82 ? -19.796 2.717 3.820 1.00 95.81 82 GLN A N 1
ATOM 691 C CA . GLN A 1 82 ? -20.479 1.870 4.800 1.00 95.81 82 GLN A CA 1
ATOM 692 C C . GLN A 1 82 ? -21.484 0.894 4.170 1.00 95.81 82 GLN A C 1
ATOM 694 O O . GLN A 1 82 ? -21.773 -0.147 4.762 1.00 95.81 82 GLN A O 1
ATOM 699 N N . LYS A 1 83 ? -21.993 1.185 2.964 1.00 96.38 83 LYS A N 1
ATOM 700 C CA . LYS A 1 83 ? -22.876 0.275 2.212 1.00 96.38 83 LYS A CA 1
ATOM 701 C C . LYS A 1 83 ? -22.127 -0.897 1.574 1.00 96.38 83 LYS A C 1
ATOM 703 O O . LYS A 1 83 ? -22.767 -1.872 1.181 1.00 96.38 83 LYS A O 1
ATOM 708 N N . LYS A 1 84 ? -20.799 -0.817 1.446 1.00 94.81 84 LYS A N 1
ATOM 709 C CA . LYS A 1 84 ? -19.973 -1.895 0.894 1.00 94.81 84 LYS A CA 1
ATOM 710 C C . LYS A 1 84 ? -19.800 -3.006 1.930 1.00 94.81 84 LYS A C 1
ATOM 712 O O . LYS A 1 84 ? -19.721 -2.753 3.137 1.00 94.81 84 LYS A O 1
ATOM 717 N N . LYS A 1 85 ? -19.740 -4.249 1.446 1.00 95.69 85 LYS A N 1
ATOM 718 C CA . LYS A 1 85 ? -19.419 -5.416 2.273 1.00 95.69 85 LYS A CA 1
ATOM 719 C C . LYS A 1 85 ? -17.959 -5.314 2.715 1.00 95.69 85 LYS A C 1
ATOM 721 O O . LYS A 1 85 ? -17.108 -5.015 1.887 1.00 95.69 85 LYS A O 1
ATOM 726 N N . LEU A 1 86 ? -17.697 -5.572 3.996 1.00 95.69 86 LEU A N 1
ATOM 727 C CA . LEU A 1 86 ? -16.332 -5.714 4.488 1.00 95.69 86 LEU A CA 1
ATOM 728 C C . LEU A 1 86 ? -15.725 -7.009 3.930 1.00 95.69 86 LEU A C 1
ATOM 730 O O . LEU A 1 86 ? -16.282 -8.091 4.135 1.00 95.69 86 LEU A O 1
ATOM 734 N N . THR A 1 87 ? -14.610 -6.880 3.224 1.00 94.12 87 THR A N 1
ATOM 735 C CA . THR A 1 87 ? -13.811 -7.997 2.721 1.00 94.12 87 THR A CA 1
ATOM 736 C C . THR A 1 87 ? -12.657 -8.251 3.682 1.00 94.12 87 THR A C 1
ATOM 738 O O . THR A 1 87 ? -11.905 -7.336 4.017 1.00 94.12 87 THR A O 1
ATOM 741 N N . GLU A 1 88 ? -12.517 -9.493 4.135 1.00 90.38 88 GLU A N 1
ATOM 742 C CA . GLU A 1 88 ? -11.323 -9.921 4.858 1.00 90.38 88 GLU A CA 1
ATOM 743 C C . GLU A 1 88 ? -10.230 -10.291 3.862 1.00 90.38 88 GLU A C 1
ATOM 745 O O . GLU A 1 88 ? -10.492 -10.961 2.864 1.00 90.38 88 GLU A O 1
ATOM 750 N N . LEU A 1 89 ? -9.007 -9.851 4.146 1.00 85.25 89 LEU A N 1
ATOM 751 C CA . LEU A 1 89 ? -7.847 -10.175 3.329 1.00 85.25 89 LEU A CA 1
ATOM 752 C C . LEU A 1 89 ? -7.139 -11.413 3.861 1.00 85.25 89 LEU A C 1
ATOM 754 O O . LEU A 1 89 ? -6.954 -11.578 5.074 1.00 85.25 89 LEU A O 1
ATOM 758 N N . GLU A 1 90 ? -6.711 -12.250 2.929 1.00 83.94 90 GLU A N 1
ATOM 759 C CA . GLU A 1 90 ? -5.790 -13.351 3.162 1.00 83.94 90 GLU A CA 1
ATOM 760 C C . GLU A 1 90 ? -4.437 -12.947 2.577 1.00 83.94 90 GLU A C 1
ATOM 762 O O . GLU A 1 90 ? -4.358 -12.484 1.439 1.00 83.94 90 GLU A O 1
ATOM 767 N N . PHE A 1 91 ? -3.384 -13.058 3.385 1.00 85.44 91 PHE A N 1
ATOM 768 C CA . PHE A 1 91 ? -2.021 -12.768 2.957 1.00 85.44 91 PHE A CA 1
ATOM 769 C C . PHE A 1 91 ? -1.269 -14.081 2.789 1.00 85.44 91 PHE A C 1
ATOM 771 O O . PHE A 1 91 ? -1.214 -14.890 3.716 1.00 85.44 91 PHE A O 1
ATOM 778 N N . ASP A 1 92 ? -0.662 -14.258 1.619 1.00 78.19 92 ASP A N 1
ATOM 779 C CA . ASP A 1 92 ? 0.281 -15.339 1.369 1.00 78.19 92 ASP A CA 1
ATOM 780 C C . ASP A 1 92 ? 1.645 -14.943 1.961 1.00 78.19 92 ASP A C 1
ATOM 782 O O . ASP A 1 92 ? 2.316 -14.034 1.462 1.00 78.19 92 ASP A O 1
ATOM 786 N N . GLY A 1 93 ? 2.047 -15.595 3.054 1.00 82.44 93 GLY A N 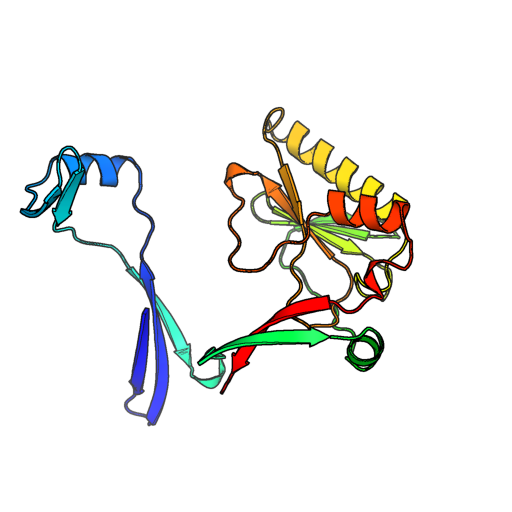1
ATOM 787 C CA . GLY A 1 93 ? 3.323 -15.344 3.729 1.00 82.44 93 GLY A CA 1
ATOM 788 C C . GLY A 1 93 ? 3.497 -16.157 5.012 1.00 82.44 93 GLY A C 1
ATOM 789 O O . GLY A 1 93 ? 2.549 -16.763 5.518 1.00 82.44 93 GLY A O 1
ATOM 790 N N . GLU A 1 94 ? 4.716 -16.174 5.551 1.00 90.69 94 GLU A N 1
ATOM 791 C CA . GLU A 1 94 ? 4.990 -16.790 6.851 1.00 90.69 94 GLU A CA 1
ATOM 792 C C . GLU A 1 94 ? 4.491 -15.869 7.969 1.00 90.69 94 GLU A C 1
ATOM 794 O O . GLU A 1 94 ? 4.721 -14.660 7.947 1.00 90.69 94 GLU A O 1
ATOM 799 N N . LYS A 1 95 ? 3.792 -16.423 8.966 1.00 94.94 95 LYS A N 1
ATOM 800 C CA . LYS A 1 95 ? 3.337 -15.639 10.117 1.00 94.94 95 LYS A CA 1
ATOM 801 C C . LYS A 1 95 ? 4.536 -15.309 11.010 1.00 94.94 95 LYS A C 1
ATOM 803 O O . LYS A 1 95 ? 5.024 -16.172 11.734 1.00 94.94 95 LYS A O 1
ATOM 808 N N . ALA A 1 96 ? 4.973 -14.055 10.983 1.00 94.25 96 ALA A N 1
ATOM 809 C CA . ALA A 1 96 ? 6.147 -13.584 11.711 1.00 94.25 96 ALA A CA 1
ATOM 810 C C . ALA A 1 96 ? 5.813 -13.078 13.130 1.00 94.25 96 ALA A C 1
ATOM 812 O O . ALA A 1 96 ? 6.656 -13.130 14.028 1.00 94.25 96 ALA A O 1
ATOM 813 N N . CYS A 1 97 ? 4.583 -12.600 13.354 1.00 95.75 97 CYS A N 1
ATOM 814 C CA . CYS A 1 97 ? 4.087 -12.171 14.665 1.00 95.75 97 CYS A CA 1
ATOM 815 C C . CYS A 1 97 ? 2.566 -12.354 14.765 1.00 95.75 97 CYS A C 1
ATOM 817 O O . CYS A 1 97 ? 1.842 -12.105 13.801 1.00 95.75 97 CYS A O 1
ATOM 819 N N . GLU A 1 98 ? 2.084 -12.767 15.937 1.00 96.25 98 GLU A N 1
ATOM 820 C CA . GLU A 1 98 ? 0.662 -12.877 16.259 1.00 96.25 98 GLU A CA 1
ATOM 821 C C . GLU A 1 98 ? 0.397 -12.243 17.620 1.00 96.25 98 GLU A C 1
ATOM 823 O O . GLU A 1 98 ? 0.924 -12.688 18.638 1.00 96.25 98 GLU A O 1
ATOM 828 N N . GLU A 1 99 ? -0.422 -11.203 17.619 1.00 95.56 99 GLU A N 1
ATOM 829 C CA . GLU A 1 99 ? -0.910 -10.503 18.799 1.00 95.56 99 GLU A CA 1
ATOM 830 C C . GLU A 1 99 ? -2.444 -10.538 18.777 1.00 95.56 99 GLU A C 1
ATOM 832 O O . GLU A 1 99 ? -3.066 -10.834 17.752 1.00 95.56 99 GLU A O 1
ATOM 837 N N . GLU A 1 100 ? -3.081 -10.222 19.905 1.00 95.06 100 GLU A N 1
ATOM 838 C CA . GLU A 1 100 ? -4.546 -10.145 19.958 1.00 95.06 100 GLU A CA 1
ATOM 839 C C . GLU A 1 100 ? -5.071 -9.102 18.959 1.00 95.06 100 GLU A C 1
ATOM 841 O O . GLU A 1 100 ? -6.055 -9.338 18.256 1.00 95.06 100 GLU A O 1
ATOM 846 N N . GLU A 1 101 ? -4.373 -7.972 18.833 1.00 96.56 101 GLU A N 1
ATOM 847 C CA . GLU A 1 101 ? -4.838 -6.829 18.053 1.00 96.56 101 GLU A CA 1
ATOM 848 C C . GLU A 1 101 ? -4.431 -6.880 16.569 1.00 96.56 101 GLU A C 1
ATOM 850 O O . GLU A 1 101 ? -5.085 -6.252 15.729 1.00 96.56 101 GLU A O 1
ATOM 855 N N . PHE A 1 102 ? -3.369 -7.611 16.216 1.00 96.88 102 PHE A N 1
ATOM 856 C CA . PHE A 1 102 ? -2.877 -7.708 14.838 1.00 96.88 102 PHE A CA 1
ATOM 857 C C . PHE A 1 102 ? -2.055 -8.974 14.571 1.00 96.88 102 PHE A C 1
ATOM 859 O O . PHE A 1 102 ? -1.534 -9.621 15.474 1.00 96.88 102 PHE A O 1
ATOM 866 N N . ILE A 1 103 ? -1.880 -9.285 13.290 1.00 96.94 103 ILE A N 1
ATOM 867 C CA . ILE A 1 103 ? -1.016 -10.357 12.793 1.00 96.94 103 ILE A CA 1
ATOM 868 C C . ILE A 1 103 ? -0.061 -9.761 11.758 1.00 96.94 103 ILE A C 1
ATOM 870 O O . ILE A 1 103 ? -0.494 -8.978 10.910 1.00 96.94 103 ILE A O 1
ATOM 874 N N . ILE A 1 104 ? 1.219 -10.131 11.814 1.00 97.44 104 ILE A N 1
ATOM 875 C CA . ILE A 1 104 ? 2.230 -9.734 10.827 1.00 97.44 104 ILE A CA 1
ATOM 876 C C . ILE A 1 104 ? 2.664 -10.957 10.025 1.00 97.44 104 ILE A C 1
ATOM 878 O O . ILE A 1 104 ? 3.076 -11.968 10.598 1.00 97.44 104 ILE A O 1
ATOM 882 N N . TYR A 1 105 ? 2.600 -10.836 8.703 1.00 96.94 105 TYR A N 1
ATOM 883 C CA . TYR A 1 105 ? 3.114 -11.806 7.743 1.00 96.94 105 TYR A CA 1
ATOM 884 C C . TYR A 1 105 ? 4.391 -11.267 7.102 1.00 96.94 105 TYR A C 1
ATOM 886 O O . TYR A 1 105 ? 4.479 -10.071 6.832 1.00 96.94 105 TYR A O 1
ATOM 894 N N . GLU A 1 106 ? 5.357 -12.138 6.842 1.00 93.44 106 GLU A N 1
ATOM 895 C CA . GLU A 1 106 ? 6.582 -11.829 6.109 1.00 93.44 106 GLU A CA 1
ATOM 896 C C . GLU A 1 106 ? 6.623 -12.627 4.803 1.00 93.44 106 GLU A C 1
ATOM 898 O O . GLU A 1 106 ? 6.337 -13.827 4.775 1.00 93.44 106 GLU A O 1
ATOM 903 N N . ASN A 1 107 ? 6.966 -11.945 3.713 1.00 90.56 107 ASN A N 1
ATOM 904 C CA . ASN A 1 107 ? 7.173 -12.5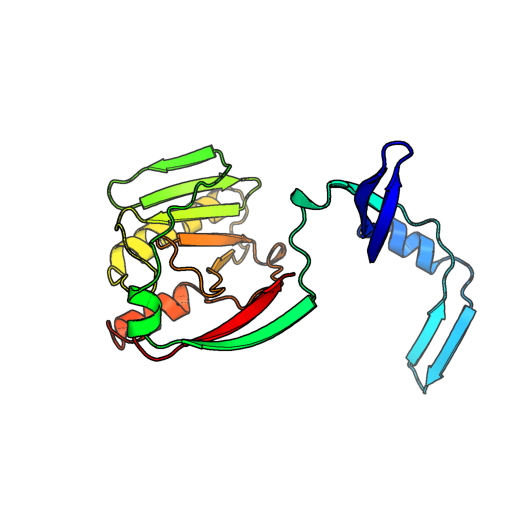53 2.407 1.00 90.56 107 ASN A CA 1
ATOM 905 C C . ASN A 1 107 ? 8.274 -11.785 1.665 1.00 90.56 107 ASN A C 1
ATOM 907 O O . ASN A 1 107 ? 8.099 -10.608 1.362 1.00 90.56 107 ASN A O 1
ATOM 911 N N . ASP A 1 108 ? 9.419 -12.427 1.424 1.00 86.50 108 ASP A N 1
ATOM 912 C CA . ASP A 1 108 ? 10.564 -11.851 0.702 1.00 86.50 108 ASP A CA 1
ATOM 913 C C . ASP A 1 108 ? 11.004 -10.456 1.206 1.00 86.50 108 ASP A C 1
ATOM 915 O O . ASP A 1 108 ? 11.286 -9.543 0.430 1.00 86.50 108 ASP A O 1
ATOM 919 N N . GLY A 1 109 ? 11.050 -10.267 2.532 1.00 86.25 109 GLY A N 1
ATOM 920 C CA . GLY A 1 109 ? 11.428 -8.990 3.156 1.00 86.25 109 GLY A CA 1
ATOM 921 C C . GLY A 1 109 ? 10.342 -7.905 3.105 1.00 86.25 109 GLY A C 1
ATOM 922 O O . GLY A 1 109 ? 10.598 -6.756 3.472 1.00 86.25 109 GLY A O 1
ATOM 923 N N . ILE A 1 110 ? 9.131 -8.255 2.667 1.00 91.31 110 ILE A N 1
ATOM 924 C CA . ILE A 1 110 ? 7.926 -7.432 2.767 1.00 91.31 110 ILE A CA 1
ATOM 925 C C . ILE A 1 110 ? 7.134 -7.888 3.988 1.00 91.31 110 ILE A C 1
ATOM 927 O O . ILE A 1 110 ? 6.824 -9.071 4.132 1.00 91.31 110 ILE A O 1
ATOM 931 N N . TYR A 1 111 ? 6.755 -6.938 4.838 1.00 94.62 111 TYR A N 1
ATOM 932 C CA . TYR A 1 111 ? 5.901 -7.201 5.992 1.00 94.62 111 TYR A CA 1
ATOM 933 C C . TYR A 1 111 ? 4.476 -6.736 5.713 1.00 94.62 111 TYR A C 1
ATOM 935 O O . TYR A 1 111 ? 4.273 -5.591 5.324 1.00 94.62 111 TYR A O 1
ATOM 943 N N . TYR A 1 112 ? 3.483 -7.585 5.956 1.00 96.38 112 TYR A N 1
ATOM 944 C CA . TYR A 1 112 ? 2.060 -7.250 5.871 1.00 96.38 112 TYR A CA 1
ATOM 945 C C . TYR A 1 112 ? 1.448 -7.300 7.264 1.00 96.38 112 TYR A C 1
ATOM 947 O O . TYR A 1 112 ? 1.539 -8.318 7.944 1.00 96.38 112 TYR A O 1
ATOM 955 N N . VAL A 1 113 ? 0.801 -6.220 7.688 1.00 97.31 113 VAL A N 1
ATOM 956 C CA . VAL A 1 113 ? 0.120 -6.117 8.980 1.00 97.31 113 VAL A CA 1
ATOM 957 C C . VAL A 1 113 ? -1.379 -6.168 8.756 1.00 97.31 113 VAL A C 1
ATOM 959 O O . VAL A 1 113 ? -1.934 -5.299 8.088 1.00 97.31 113 VAL A O 1
ATOM 962 N N . LYS A 1 114 ? -2.039 -7.160 9.352 1.00 96.25 114 LYS A N 1
ATOM 963 C CA . LYS A 1 114 ? -3.496 -7.323 9.372 1.00 96.25 114 LYS A CA 1
ATOM 964 C C . LYS A 1 114 ? -4.025 -6.999 10.767 1.00 96.25 114 LYS A C 1
ATOM 966 O O . LYS A 1 114 ? -3.590 -7.621 11.730 1.00 96.25 114 LYS A O 1
ATOM 971 N N . PHE A 1 115 ? -4.982 -6.079 10.889 1.00 96.62 115 PHE A N 1
ATOM 972 C CA . PHE A 1 115 ? -5.554 -5.693 12.187 1.00 96.62 115 PHE A CA 1
ATOM 973 C C . PHE A 1 115 ? -6.829 -6.470 12.511 1.00 96.62 115 PHE A C 1
ATOM 975 O O . PHE A 1 115 ? -7.772 -6.467 11.722 1.00 96.62 115 PHE A O 1
ATOM 982 N N . ASN A 1 116 ? -6.930 -7.042 13.711 1.00 93.56 116 ASN A N 1
ATOM 983 C CA . ASN A 1 116 ? -8.082 -7.821 14.183 1.00 93.56 116 ASN A CA 1
ATOM 984 C C . ASN A 1 116 ? -9.254 -6.931 14.663 1.00 93.56 116 ASN A C 1
ATOM 986 O O . ASN A 1 116 ? -9.869 -7.198 15.689 1.00 93.56 116 ASN A O 1
ATOM 990 N N . CYS A 1 117 ? -9.579 -5.853 13.935 1.00 90.19 117 CYS A N 1
ATOM 991 C CA . CYS A 1 117 ? -10.606 -4.882 14.348 1.00 90.19 117 CYS A CA 1
ATOM 992 C C . CYS A 1 117 ? -12.002 -5.110 13.743 1.00 90.19 117 CYS A C 1
ATOM 994 O O . CYS A 1 117 ? -12.947 -4.423 14.127 1.00 90.19 117 CYS A O 1
ATOM 996 N N . GLY A 1 118 ? -12.141 -5.999 12.751 1.00 91.56 118 GLY A N 1
ATOM 997 C CA . GLY A 1 118 ? -13.404 -6.176 12.015 1.00 91.56 118 GLY A CA 1
ATOM 998 C C . GLY A 1 118 ? -13.888 -4.896 11.315 1.00 91.56 118 GLY A C 1
ATOM 999 O O . GLY A 1 118 ? -15.089 -4.663 11.193 1.00 91.56 118 GLY A O 1
ATOM 1000 N N . CYS A 1 119 ? -12.957 -4.033 10.909 1.00 94.38 119 CYS A N 1
ATOM 1001 C CA . CYS A 1 119 ? -13.219 -2.667 10.475 1.00 94.38 119 CYS A CA 1
ATOM 1002 C C . CYS A 1 119 ? -12.275 -2.259 9.334 1.00 94.38 119 CYS A C 1
ATOM 1004 O O . CYS A 1 119 ? -11.227 -2.875 9.141 1.00 94.38 119 CYS A O 1
ATOM 1006 N N . SER A 1 120 ? -12.642 -1.226 8.572 1.00 95.75 120 SER A N 1
ATOM 1007 C CA . SER A 1 120 ? -11.794 -0.681 7.502 1.00 95.75 120 SER A CA 1
ATOM 1008 C C . SER A 1 120 ? -10.905 0.458 8.002 1.00 95.75 120 SER A C 1
ATOM 1010 O O . SER A 1 120 ? -11.143 0.990 9.085 1.00 95.75 120 SER A O 1
ATOM 1012 N N . PHE A 1 121 ? -9.935 0.907 7.197 1.00 94.69 121 PHE A N 1
ATOM 1013 C CA . PHE A 1 121 ? -9.083 2.051 7.565 1.00 94.69 121 PHE A CA 1
ATOM 1014 C C . PHE A 1 121 ? -9.887 3.328 7.887 1.00 94.69 121 PHE A C 1
ATOM 1016 O O . PHE A 1 121 ? -9.453 4.135 8.702 1.00 94.69 121 PHE A O 1
ATOM 1023 N N . ARG A 1 122 ? -11.082 3.502 7.295 1.00 94.88 122 ARG A N 1
ATOM 1024 C CA . ARG A 1 122 ? -11.967 4.657 7.552 1.00 94.88 122 ARG A CA 1
ATOM 1025 C C . ARG A 1 122 ? -12.641 4.618 8.924 1.00 94.88 122 ARG A C 1
ATOM 1027 O O . ARG A 1 122 ? -13.109 5.647 9.403 1.00 94.88 122 ARG A O 1
ATOM 1034 N N . ASP A 1 123 ? -12.710 3.436 9.531 1.00 95.44 123 ASP A N 1
ATOM 1035 C CA . ASP A 1 123 ? -13.323 3.193 10.839 1.00 95.44 123 ASP A CA 1
ATOM 1036 C C . ASP A 1 123 ? -12.267 3.010 11.945 1.00 95.44 123 ASP A C 1
ATOM 1038 O O . ASP A 1 123 ? -12.593 3.047 13.133 1.00 95.44 123 ASP A O 1
ATOM 1042 N N . PHE A 1 124 ? -11.008 2.790 11.560 1.00 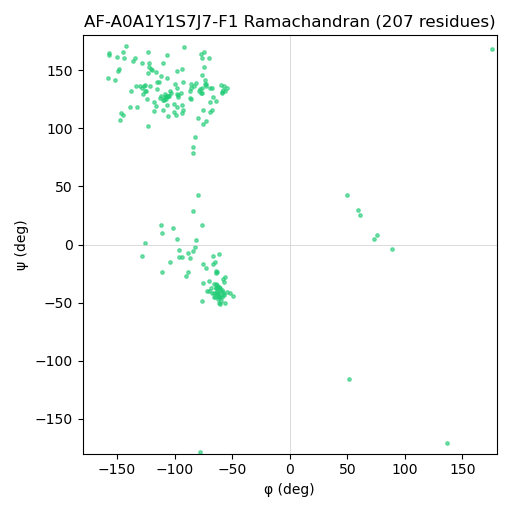95.38 124 PHE A N 1
ATOM 1043 C CA . PHE A 1 124 ? -9.920 2.464 12.468 1.00 95.38 124 PHE A CA 1
ATOM 1044 C C . PHE A 1 124 ? -9.421 3.705 13.220 1.00 95.38 124 PHE A C 1
ATOM 1046 O O . PHE A 1 124 ? -9.121 4.731 12.614 1.00 95.38 124 PHE A O 1
ATOM 1053 N N . LYS A 1 125 ? -9.306 3.606 14.551 1.00 94.69 125 LYS A N 1
ATOM 1054 C CA . LYS A 1 125 ? -8.930 4.733 15.431 1.00 94.69 125 LYS A CA 1
ATOM 1055 C C . LYS A 1 125 ? -7.777 4.439 16.390 1.00 94.69 125 LYS A C 1
ATOM 1057 O O . LYS A 1 125 ? -7.287 5.353 17.049 1.00 94.69 125 LYS A O 1
ATOM 1062 N N . ASP A 1 126 ? -7.353 3.182 16.504 1.00 95.75 126 ASP A N 1
ATOM 1063 C CA . ASP A 1 126 ? -6.370 2.769 17.506 1.00 95.75 126 ASP A CA 1
ATOM 1064 C C . ASP A 1 126 ? -4.927 3.008 17.041 1.00 95.75 126 ASP A C 1
ATOM 1066 O O . ASP A 1 126 ? -4.190 2.108 16.631 1.00 95.75 126 ASP A O 1
ATOM 1070 N N . VAL A 1 127 ? -4.508 4.267 17.133 1.00 96.00 127 VAL A N 1
ATOM 1071 C CA . VAL A 1 127 ? -3.155 4.701 16.774 1.00 96.00 127 VAL A CA 1
ATOM 1072 C C . VAL A 1 127 ? -2.068 3.958 17.565 1.00 96.00 127 VAL A C 1
ATOM 1074 O O . VAL A 1 127 ? -0.968 3.759 17.047 1.00 96.00 127 VAL A O 1
ATOM 1077 N N . GLN A 1 128 ? -2.339 3.520 18.800 1.00 96.69 128 GLN A N 1
ATOM 1078 C CA . GLN A 1 128 ? -1.329 2.840 19.617 1.00 96.69 128 GLN A CA 1
ATOM 1079 C C . GLN A 1 128 ? -1.009 1.453 19.068 1.00 96.69 128 GLN A C 1
ATOM 1081 O O . GLN A 1 128 ? 0.164 1.085 18.986 1.00 96.69 128 GLN A O 1
ATOM 1086 N N . THR A 1 129 ? -2.025 0.723 18.612 1.00 96.75 129 THR A N 1
ATOM 1087 C CA . THR A 1 129 ? -1.832 -0.580 17.969 1.00 96.75 129 THR A CA 1
ATOM 1088 C C . THR A 1 129 ? -1.053 -0.451 16.656 1.00 96.75 129 THR A C 1
ATOM 1090 O O . THR A 1 129 ? -0.160 -1.258 16.395 1.00 96.75 129 THR A O 1
ATOM 1093 N N . ILE A 1 130 ? -1.282 0.613 15.872 1.00 97.38 130 ILE A N 1
ATOM 1094 C CA . ILE A 1 130 ? -0.479 0.897 14.664 1.00 97.38 130 ILE A CA 1
ATOM 1095 C C . ILE A 1 130 ? 0.988 1.122 15.031 1.00 97.38 130 ILE A C 1
ATOM 1097 O O . ILE A 1 130 ? 1.871 0.476 14.469 1.00 97.38 130 ILE A O 1
ATOM 1101 N N . LYS A 1 131 ? 1.253 1.986 16.017 1.00 97.38 131 LYS A N 1
ATOM 1102 C CA . LYS A 1 131 ? 2.615 2.281 16.483 1.00 97.38 131 LYS A CA 1
ATOM 1103 C C . LYS A 1 131 ? 3.315 1.042 17.051 1.00 97.38 131 LYS A C 1
ATOM 1105 O O . LYS A 1 131 ? 4.513 0.871 16.833 1.00 97.38 131 LYS A O 1
ATOM 1110 N N . LYS A 1 132 ? 2.586 0.162 17.752 1.00 97.62 132 LYS A N 1
ATOM 1111 C CA . LYS A 1 132 ? 3.094 -1.133 18.248 1.00 97.62 132 LYS A CA 1
ATOM 1112 C C . LYS A 1 132 ? 3.562 -2.008 17.079 1.00 97.62 132 LYS A C 1
ATOM 1114 O O . LYS A 1 132 ? 4.693 -2.494 17.119 1.00 97.62 132 LYS A O 1
ATOM 1119 N N . ALA A 1 133 ? 2.749 -2.145 16.029 1.00 97.44 133 ALA A N 1
ATOM 1120 C CA . ALA A 1 133 ? 3.102 -2.912 14.835 1.00 97.44 133 ALA A CA 1
ATOM 1121 C C . ALA A 1 133 ? 4.280 -2.293 14.056 1.00 97.44 133 ALA A C 1
ATOM 1123 O O . ALA A 1 133 ? 5.227 -3.003 13.719 1.00 97.44 133 ALA A O 1
ATOM 1124 N N . GLN A 1 134 ? 4.282 -0.971 13.837 1.00 96.06 134 GLN A N 1
ATOM 1125 C CA . GLN A 1 134 ? 5.391 -0.269 13.171 1.00 96.06 134 GLN A CA 1
ATOM 1126 C C . GLN A 1 134 ? 6.713 -0.451 13.924 1.00 96.06 134 GLN A C 1
ATOM 1128 O O . GLN A 1 134 ? 7.720 -0.806 13.323 1.00 96.06 134 GLN A O 1
ATOM 1133 N N . LYS A 1 135 ? 6.708 -0.311 15.254 1.00 95.44 135 LYS A N 1
ATOM 1134 C CA . LYS A 1 135 ? 7.908 -0.516 16.076 1.00 95.44 135 LYS A CA 1
ATOM 1135 C C . LYS A 1 135 ? 8.440 -1.949 15.991 1.00 95.44 135 LYS A C 1
ATOM 1137 O O . LYS A 1 135 ? 9.652 -2.158 16.034 1.00 95.44 135 LYS A O 1
ATOM 1142 N N . TRP A 1 136 ? 7.554 -2.941 15.908 1.00 95.56 136 TRP A N 1
ATOM 1143 C CA . TRP A 1 136 ? 7.968 -4.329 15.709 1.00 95.56 136 TRP A CA 1
ATOM 1144 C C . TRP A 1 136 ? 8.690 -4.492 14.364 1.00 95.56 136 TRP A C 1
ATOM 1146 O O . TRP A 1 136 ? 9.797 -5.028 14.323 1.00 95.56 136 TRP A O 1
ATOM 1156 N N . ILE A 1 137 ? 8.112 -3.941 13.293 1.00 94.56 137 ILE A N 1
ATOM 1157 C CA . ILE A 1 137 ? 8.684 -3.954 11.940 1.00 94.56 137 ILE A CA 1
ATOM 1158 C C . ILE A 1 137 ? 10.032 -3.224 11.891 1.00 94.56 137 ILE A C 1
ATOM 1160 O O . ILE A 1 137 ? 11.003 -3.754 11.356 1.00 94.56 137 ILE A O 1
ATOM 1164 N N . GLU A 1 138 ? 10.130 -2.045 12.504 1.00 92.25 138 GLU A N 1
ATOM 1165 C CA . GLU A 1 138 ? 11.378 -1.282 12.617 1.00 92.25 138 GLU A CA 1
ATOM 1166 C C . GLU A 1 138 ? 12.509 -2.102 13.241 1.00 92.25 138 GLU A C 1
ATOM 1168 O O . GLU A 1 138 ? 13.661 -2.014 12.812 1.00 92.25 138 GLU A O 1
ATOM 1173 N N . ASN A 1 139 ? 12.199 -2.889 14.274 1.00 92.38 139 ASN A N 1
ATOM 1174 C CA . ASN A 1 139 ? 13.187 -3.754 14.906 1.00 92.38 139 ASN A CA 1
ATOM 1175 C C . ASN A 1 139 ? 13.609 -4.889 13.967 1.00 92.38 139 ASN A C 1
ATOM 1177 O O . ASN A 1 139 ? 14.797 -5.194 13.912 1.00 92.38 139 ASN A O 1
ATOM 1181 N N . LYS A 1 140 ? 12.683 -5.455 13.181 1.00 92.19 140 LYS A N 1
ATOM 1182 C CA . LYS A 1 140 ? 13.011 -6.483 12.182 1.00 92.19 140 LYS A CA 1
ATOM 1183 C C . LYS A 1 140 ? 13.899 -5.977 11.058 1.00 92.19 140 LYS A C 1
ATOM 1185 O O . LYS A 1 140 ? 14.919 -6.603 10.779 1.00 92.19 140 LYS A O 1
ATOM 1190 N N . PHE A 1 141 ? 13.607 -4.803 10.503 1.00 89.31 141 PHE A N 1
ATOM 1191 C CA . PHE A 1 141 ? 14.506 -4.164 9.540 1.00 89.31 141 PHE A CA 1
ATOM 1192 C C . PHE A 1 141 ? 15.905 -3.932 10.144 1.00 89.31 141 PHE A C 1
ATOM 1194 O O . PHE A 1 141 ? 16.917 -4.210 9.507 1.00 89.31 141 PHE A O 1
ATOM 1201 N N . LYS A 1 142 ? 16.006 -3.513 11.412 1.00 86.94 142 LYS A N 1
ATOM 1202 C CA . LYS A 1 142 ? 17.314 -3.353 12.078 1.00 86.94 142 LYS A CA 1
ATOM 1203 C C . LYS A 1 142 ? 18.057 -4.679 12.283 1.00 86.94 142 LYS A C 1
ATOM 1205 O O . LYS A 1 142 ? 19.272 -4.717 12.093 1.00 86.94 142 LYS A O 1
ATOM 1210 N N . GLU A 1 143 ? 17.355 -5.742 12.677 1.00 86.06 143 GLU A N 1
ATOM 1211 C CA . GLU A 1 143 ? 17.921 -7.081 12.915 1.00 86.06 143 GLU A CA 1
ATOM 1212 C C . GLU A 1 143 ? 18.496 -7.704 11.634 1.00 86.06 143 GLU A C 1
ATOM 1214 O O . GLU A 1 143 ? 19.568 -8.306 11.675 1.00 86.06 143 GLU A O 1
ATOM 1219 N N . ASN A 1 144 ? 17.850 -7.488 10.486 1.00 79.94 144 ASN A N 1
ATOM 1220 C CA . ASN A 1 144 ? 18.228 -8.090 9.203 1.00 79.94 144 ASN A CA 1
ATOM 1221 C C . ASN A 1 144 ? 19.459 -7.441 8.529 1.00 79.94 144 ASN A C 1
ATOM 1223 O O . ASN A 1 144 ? 19.693 -7.619 7.335 1.00 79.94 144 ASN A O 1
ATOM 1227 N N . GLY A 1 145 ? 20.272 -6.673 9.265 1.00 66.88 145 GLY A N 1
ATOM 1228 C CA . GLY A 1 145 ? 21.446 -5.974 8.715 1.00 66.88 145 GLY A CA 1
ATOM 1229 C C . GLY A 1 145 ? 21.092 -4.757 7.852 1.00 66.88 145 GLY A C 1
ATOM 1230 O O . GLY A 1 145 ? 21.969 -4.070 7.334 1.00 66.88 145 GLY A O 1
ATOM 1231 N N . GLN A 1 146 ? 19.805 -4.439 7.787 1.00 61.06 146 GLN A N 1
ATOM 1232 C CA . GLN A 1 146 ? 19.184 -3.279 7.166 1.00 61.06 146 GLN A CA 1
ATOM 1233 C C . GLN A 1 146 ? 19.193 -2.069 8.131 1.00 61.06 146 GLN A C 1
ATOM 1235 O O . GLN A 1 146 ? 18.361 -1.173 8.078 1.00 61.06 146 GLN A O 1
ATOM 1240 N N . GLY A 1 147 ? 20.186 -2.001 9.029 1.00 47.84 147 GLY A N 1
ATOM 1241 C CA . GLY A 1 147 ? 20.284 -1.017 10.119 1.00 47.84 147 GLY A CA 1
ATOM 1242 C C . GLY A 1 147 ? 20.378 0.457 9.695 1.00 47.84 147 GLY A C 1
ATOM 1243 O O . GLY A 1 147 ? 20.278 1.326 10.555 1.00 47.84 147 GLY A O 1
ATOM 1244 N N . ASN A 1 148 ? 20.531 0.723 8.392 1.00 53.50 148 ASN A N 1
ATOM 1245 C CA . ASN A 1 148 ? 20.444 2.044 7.762 1.00 53.50 148 ASN A CA 1
ATOM 1246 C C . ASN A 1 148 ? 19.430 2.096 6.600 1.00 53.50 148 ASN A C 1
ATOM 1248 O O . ASN A 1 148 ? 19.337 3.134 5.948 1.00 53.50 148 ASN A O 1
ATOM 1252 N N . SER A 1 149 ? 18.720 1.006 6.280 1.00 57.19 149 SER A N 1
ATOM 1253 C CA . SER A 1 149 ? 17.694 1.058 5.238 1.00 57.19 149 SER A CA 1
ATOM 1254 C C . SER A 1 149 ? 16.479 1.772 5.806 1.00 57.19 149 SER A C 1
ATOM 1256 O O . SER A 1 149 ? 15.838 1.305 6.753 1.00 57.19 149 SER A O 1
ATOM 1258 N N . GLU A 1 150 ? 16.165 2.919 5.223 1.00 80.50 150 GLU A N 1
ATOM 1259 C CA . GLU A 1 150 ? 14.856 3.517 5.395 1.00 80.50 150 GLU A CA 1
ATOM 1260 C C . GLU A 1 150 ? 13.822 2.498 4.897 1.00 80.50 150 GLU A C 1
ATOM 1262 O O . GLU A 1 150 ? 13.973 1.898 3.831 1.00 80.50 150 GLU A O 1
ATOM 1267 N N . HIS A 1 151 ? 12.805 2.245 5.709 1.00 89.44 151 HIS A N 1
ATOM 1268 C CA . HIS A 1 151 ? 11.657 1.439 5.321 1.00 89.44 151 HIS A CA 1
ATOM 1269 C C . HIS A 1 151 ? 10.459 2.373 5.211 1.00 89.44 151 HIS A C 1
ATOM 1271 O O . HIS A 1 151 ? 10.422 3.443 5.822 1.00 89.44 151 HIS A O 1
ATOM 1277 N N . VAL A 1 152 ? 9.471 1.964 4.429 1.00 92.12 152 VAL A N 1
ATOM 1278 C CA . VAL A 1 152 ? 8.242 2.721 4.240 1.00 92.12 152 VAL A CA 1
ATOM 1279 C C . VAL A 1 152 ? 7.051 1.823 4.506 1.00 92.12 152 VAL A C 1
ATOM 1281 O O . VAL A 1 152 ? 6.964 0.719 3.974 1.00 92.12 152 VAL A O 1
ATOM 1284 N N . SER A 1 153 ? 6.137 2.309 5.345 1.00 95.50 153 SER A N 1
ATOM 1285 C CA . SER A 1 153 ? 4.880 1.638 5.673 1.00 95.50 153 SER A CA 1
ATOM 1286 C C . SER A 1 153 ? 3.722 2.368 5.001 1.00 95.50 153 SER A C 1
ATOM 1288 O O . SER A 1 153 ? 3.577 3.581 5.166 1.00 95.50 153 SER A O 1
ATOM 1290 N N . TYR A 1 154 ? 2.894 1.655 4.244 1.00 95.69 154 TYR A N 1
ATOM 1291 C CA . TYR A 1 154 ? 1.771 2.236 3.507 1.00 95.69 154 TYR A CA 1
ATOM 1292 C C . TYR A 1 154 ? 0.681 1.206 3.204 1.00 95.69 154 TYR A C 1
ATOM 1294 O O . TYR A 1 154 ? 0.890 -0.005 3.271 1.00 95.69 154 TYR A O 1
ATOM 1302 N N . PHE A 1 155 ? -0.488 1.705 2.828 1.00 94.06 155 PHE A N 1
ATOM 1303 C CA . PHE A 1 155 ? -1.563 0.926 2.222 1.00 94.06 155 PHE A CA 1
ATOM 1304 C C . PHE A 1 155 ? -2.115 1.678 1.012 1.00 94.06 155 PHE A C 1
ATOM 1306 O O . PHE A 1 155 ? -1.914 2.885 0.873 1.00 94.06 155 PHE A O 1
ATOM 1313 N N . CYS A 1 156 ? -2.798 0.972 0.119 1.00 89.94 156 CYS A N 1
ATOM 1314 C CA . CYS A 1 156 ? -3.442 1.573 -1.044 1.00 89.94 156 CYS A CA 1
ATOM 1315 C C . CYS A 1 156 ? -4.956 1.485 -0.885 1.00 89.94 156 CYS A C 1
ATOM 1317 O O . CYS A 1 156 ? -5.470 0.511 -0.343 1.00 89.94 156 CYS A O 1
ATOM 1319 N N . TYR A 1 157 ? -5.670 2.497 -1.375 1.00 87.56 157 TYR A N 1
ATOM 1320 C CA . TYR A 1 157 ? -7.128 2.496 -1.375 1.00 87.56 157 TYR A CA 1
ATOM 1321 C C . TYR A 1 157 ? -7.664 2.553 -2.803 1.00 87.56 157 TYR A C 1
ATOM 1323 O O . TYR A 1 157 ? -7.467 3.539 -3.510 1.00 87.56 157 TYR A O 1
ATOM 1331 N N . GLY A 1 158 ? -8.346 1.480 -3.208 1.00 86.19 158 GLY A N 1
ATOM 1332 C CA . GLY A 1 158 ? -8.955 1.327 -4.532 1.00 86.19 158 GLY A CA 1
ATOM 1333 C C . GLY A 1 158 ? -10.484 1.322 -4.517 1.00 86.19 158 GLY A C 1
ATOM 1334 O O . GLY A 1 158 ? -11.092 0.846 -5.467 1.00 86.19 158 GLY A O 1
ATOM 1335 N N . GLY A 1 159 ? -11.112 1.785 -3.431 1.00 87.56 159 GLY A N 1
ATOM 1336 C CA . GLY A 1 159 ? -12.570 1.781 -3.288 1.00 87.56 159 GLY A CA 1
ATOM 1337 C C . GLY A 1 159 ? -13.158 0.511 -2.680 1.00 87.56 159 GLY A C 1
ATOM 1338 O O . GLY A 1 159 ? -14.360 0.456 -2.432 1.00 87.56 159 GLY A O 1
ATOM 1339 N N . GLU A 1 160 ? -12.370 -0.521 -2.402 1.00 89.56 160 GLU A N 1
ATOM 1340 C CA . GLU A 1 160 ? -12.879 -1.696 -1.698 1.00 89.56 160 GLU A CA 1
ATOM 1341 C C . GLU A 1 160 ? -12.920 -1.455 -0.185 1.00 89.56 160 GLU A C 1
ATOM 1343 O O . GLU A 1 160 ? -12.021 -0.852 0.406 1.00 89.56 160 GLU A O 1
ATOM 1348 N N . ARG A 1 161 ? -13.991 -1.922 0.469 1.00 94.00 161 ARG A N 1
ATOM 1349 C CA . ARG A 1 161 ? -14.079 -1.900 1.930 1.00 94.00 161 ARG A CA 1
ATOM 1350 C C . ARG A 1 161 ? -13.376 -3.133 2.474 1.00 94.00 161 ARG A C 1
ATOM 1352 O O . ARG A 1 161 ? -14.005 -4.147 2.754 1.00 94.00 161 ARG A O 1
ATOM 1359 N N . GLU A 1 162 ? -12.071 -3.027 2.621 1.00 94.31 162 GLU A N 1
ATOM 1360 C CA . GLU A 1 162 ? -11.227 -4.087 3.164 1.00 94.31 162 GLU A CA 1
ATOM 1361 C C . GLU A 1 162 ? -11.020 -3.913 4.670 1.00 94.31 162 GLU A C 1
ATOM 1363 O O . GLU A 1 162 ? -11.044 -2.792 5.191 1.00 94.31 162 GLU A O 1
ATOM 1368 N N . GLN A 1 163 ? -10.815 -5.028 5.371 1.00 95.50 163 GLN A N 1
ATOM 1369 C CA . GLN A 1 163 ? -10.288 -5.027 6.733 1.00 95.50 163 GLN A CA 1
ATOM 1370 C C . GLN A 1 163 ? -8.972 -4.251 6.771 1.00 95.50 163 GLN A C 1
ATOM 1372 O O . GLN A 1 163 ? -8.132 -4.448 5.901 1.00 95.50 163 GLN A O 1
ATOM 1377 N N . PHE A 1 164 ? -8.784 -3.378 7.764 1.00 96.56 164 PHE A N 1
ATOM 1378 C CA . PHE A 1 164 ? -7.602 -2.524 7.804 1.00 96.56 164 PHE A CA 1
ATOM 1379 C C . PHE A 1 164 ? -6.306 -3.339 7.835 1.00 96.56 164 PHE A C 1
ATOM 1381 O O . PHE A 1 164 ? -6.131 -4.264 8.637 1.00 96.56 164 PHE A O 1
ATOM 1388 N N . TRP A 1 165 ? -5.399 -2.945 6.952 1.00 96.44 165 TRP A N 1
ATOM 1389 C CA . TRP A 1 165 ? -4.084 -3.519 6.791 1.00 96.44 165 TRP A CA 1
ATOM 1390 C C . TRP A 1 165 ? -3.116 -2.447 6.299 1.00 96.44 165 TRP A C 1
ATOM 1392 O O . TRP A 1 165 ? -3.527 -1.423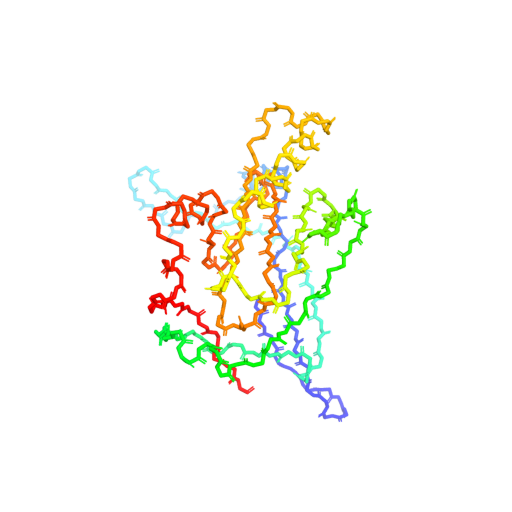 5.750 1.00 96.44 165 TRP A O 1
ATOM 1402 N N . PHE A 1 166 ? -1.827 -2.699 6.468 1.00 96.69 166 PHE A N 1
ATOM 1403 C CA . PHE A 1 166 ? -0.787 -1.995 5.729 1.00 96.69 166 PHE A CA 1
ATOM 1404 C C . PHE A 1 166 ? 0.360 -2.947 5.432 1.00 96.69 166 PHE A C 1
ATOM 1406 O O . PHE A 1 166 ? 0.453 -4.022 6.022 1.00 96.69 166 PHE A O 1
ATOM 1413 N N . LYS A 1 167 ? 1.251 -2.554 4.529 1.00 94.88 167 LYS A N 1
ATOM 1414 C CA . LYS A 1 167 ? 2.509 -3.260 4.306 1.00 94.88 167 LYS A CA 1
ATOM 1415 C C . LYS A 1 167 ? 3.705 -2.345 4.505 1.00 94.88 167 LYS A C 1
ATOM 1417 O O . LYS A 1 167 ? 3.584 -1.128 4.383 1.00 94.88 167 LYS A O 1
ATOM 1422 N N . ALA A 1 168 ? 4.845 -2.942 4.811 1.00 94.19 168 ALA A N 1
ATOM 1423 C CA . ALA A 1 168 ? 6.115 -2.269 4.986 1.00 94.19 168 ALA A CA 1
ATOM 1424 C C . ALA A 1 168 ? 7.193 -2.932 4.128 1.00 94.19 168 ALA A C 1
ATOM 1426 O O . ALA A 1 168 ? 7.300 -4.157 4.086 1.00 94.19 168 ALA A O 1
ATOM 1427 N N . VAL A 1 169 ? 7.978 -2.103 3.445 1.00 91.56 169 VAL A N 1
ATOM 1428 C CA . VAL A 1 169 ? 9.050 -2.519 2.530 1.00 91.56 169 VAL A CA 1
ATOM 1429 C C . VAL A 1 169 ? 10.291 -1.666 2.754 1.00 91.56 169 VAL A C 1
ATOM 1431 O O . VAL A 1 169 ? 10.189 -0.531 3.222 1.00 91.56 169 VAL A O 1
ATOM 1434 N N . ASP A 1 170 ? 11.452 -2.184 2.364 1.00 88.75 170 ASP A N 1
ATOM 1435 C CA . ASP A 1 170 ? 12.655 -1.370 2.170 1.00 88.75 170 ASP A CA 1
ATOM 1436 C C . ASP A 1 170 ? 12.386 -0.305 1.089 1.00 88.75 170 ASP A C 1
ATOM 1438 O O . ASP A 1 170 ? 11.783 -0.601 0.055 1.00 88.75 170 ASP A O 1
ATOM 1442 N N . VAL A 1 171 ? 12.830 0.937 1.307 1.00 84.81 171 VAL A N 1
ATOM 1443 C CA . VAL A 1 171 ? 12.651 2.053 0.361 1.00 84.81 171 VAL A CA 1
ATOM 1444 C C . VAL A 1 171 ? 13.243 1.744 -1.016 1.00 84.81 171 VAL A C 1
ATOM 1446 O O . VAL A 1 171 ? 12.677 2.154 -2.028 1.00 84.81 171 VAL A O 1
ATOM 1449 N N . SER A 1 172 ? 14.328 0.970 -1.090 1.00 78.00 172 SER A N 1
ATOM 1450 C CA . SER A 1 172 ? 14.903 0.515 -2.365 1.00 78.00 172 SER A CA 1
ATOM 1451 C C . SER A 1 172 ? 13.964 -0.400 -3.164 1.00 78.00 172 SER A C 1
ATOM 1453 O O . SER A 1 172 ? 14.061 -0.457 -4.389 1.00 78.00 172 SER A O 1
ATOM 1455 N N . GLY A 1 173 ? 13.032 -1.072 -2.482 1.00 70.12 173 GLY A N 1
ATOM 1456 C CA . GLY A 1 173 ? 11.978 -1.902 -3.062 1.00 70.12 173 GLY A CA 1
ATOM 1457 C C . GLY A 1 173 ? 10.627 -1.193 -3.193 1.00 70.12 173 GLY A C 1
ATOM 1458 O O . GLY A 1 173 ? 9.648 -1.829 -3.584 1.00 70.12 173 GLY A O 1
ATOM 1459 N N . PHE A 1 174 ? 10.531 0.102 -2.871 1.00 79.88 174 PHE A N 1
ATOM 1460 C CA . PHE A 1 174 ? 9.274 0.837 -2.981 1.00 79.88 174 PHE A CA 1
ATOM 1461 C C . PHE A 1 174 ? 8.949 1.153 -4.446 1.00 79.88 174 PHE A C 1
ATOM 1463 O O . PHE A 1 174 ? 9.495 2.078 -5.050 1.00 79.88 174 PHE A O 1
ATOM 1470 N N . TYR A 1 175 ? 8.014 0.393 -5.011 1.00 72.44 175 TYR A N 1
ATOM 1471 C CA . TYR A 1 175 ? 7.424 0.658 -6.316 1.00 72.44 175 TYR A CA 1
ATOM 1472 C C . TYR A 1 175 ? 5.924 0.395 -6.258 1.00 72.44 175 TYR A C 1
ATOM 1474 O O . TYR A 1 175 ? 5.500 -0.734 -6.024 1.00 72.44 175 TYR A O 1
ATOM 1482 N N . GLU A 1 176 ? 5.127 1.435 -6.496 1.00 71.75 176 GLU A N 1
ATOM 1483 C CA . GLU A 1 176 ? 3.674 1.330 -6.497 1.00 71.75 176 GLU A CA 1
ATOM 1484 C C . GLU A 1 176 ? 3.045 1.945 -7.734 1.00 71.75 176 GLU A C 1
ATOM 1486 O O . GLU A 1 176 ? 3.391 3.046 -8.160 1.00 71.75 176 GLU A O 1
ATOM 1491 N N . ASN A 1 177 ? 2.076 1.213 -8.281 1.00 61.81 177 ASN A N 1
ATOM 1492 C CA . ASN A 1 177 ? 1.236 1.680 -9.381 1.00 61.81 177 ASN A CA 1
ATOM 1493 C C . ASN A 1 177 ? -0.073 2.314 -8.881 1.00 61.81 177 ASN A C 1
ATOM 1495 O O . ASN A 1 177 ? -0.802 2.911 -9.671 1.00 61.81 177 ASN A O 1
ATOM 1499 N N . ALA A 1 178 ? -0.380 2.175 -7.589 1.00 69.62 178 ALA A N 1
ATOM 1500 C CA . ALA A 1 178 ? -1.561 2.736 -6.942 1.00 69.62 178 ALA A CA 1
ATOM 1501 C C . ALA A 1 178 ? -1.194 3.925 -6.043 1.00 69.62 178 ALA A C 1
ATOM 1503 O O . ALA A 1 178 ? -0.034 4.104 -5.682 1.00 69.62 178 ALA A O 1
ATOM 1504 N N . PHE A 1 179 ? -2.188 4.741 -5.673 1.00 77.88 179 PHE A N 1
ATOM 1505 C CA . PHE A 1 179 ? -1.991 5.860 -4.749 1.00 77.88 179 PHE A CA 1
ATOM 1506 C C . PHE A 1 179 ? -1.694 5.329 -3.333 1.00 77.88 179 PHE A C 1
ATOM 1508 O O . PHE A 1 179 ? -2.575 4.700 -2.732 1.00 77.88 179 PHE A O 1
ATOM 1515 N N . PRO A 1 180 ? -0.481 5.548 -2.796 1.00 89.56 180 PRO A N 1
ATOM 1516 C CA . PRO A 1 180 ? -0.118 5.072 -1.472 1.00 89.56 180 PRO A CA 1
ATOM 1517 C C . PRO A 1 180 ? -0.562 6.077 -0.402 1.00 89.56 180 PRO A C 1
ATOM 1519 O O . PRO A 1 180 ? -0.378 7.285 -0.543 1.00 89.56 180 PRO A O 1
ATOM 1522 N N . ILE A 1 181 ? -1.107 5.567 0.700 1.00 92.56 181 ILE A N 1
ATOM 1523 C CA . ILE A 1 181 ? -1.336 6.314 1.937 1.00 92.56 181 ILE A CA 1
ATOM 1524 C C . ILE A 1 181 ? -0.286 5.841 2.937 1.00 92.56 181 ILE A C 1
ATOM 1526 O O . ILE A 1 181 ? -0.313 4.692 3.385 1.00 92.56 181 ILE A O 1
ATOM 1530 N N . PHE A 1 182 ? 0.660 6.717 3.270 1.00 95.44 182 PHE A N 1
ATOM 1531 C CA . PHE A 1 182 ? 1.715 6.404 4.229 1.00 95.44 182 PHE A CA 1
ATOM 1532 C C . PHE A 1 182 ? 1.144 6.285 5.640 1.00 95.44 182 PHE A C 1
ATOM 1534 O O . PHE A 1 182 ? 0.362 7.129 6.082 1.00 95.44 182 PHE A O 1
ATOM 1541 N N . VAL A 1 183 ? 1.552 5.240 6.361 1.00 96.94 183 VAL A N 1
ATOM 1542 C CA . VAL A 1 183 ? 1.035 4.937 7.703 1.00 96.94 183 VAL A CA 1
ATOM 1543 C C . VAL A 1 183 ? 1.369 6.056 8.689 1.00 96.94 183 VAL A C 1
ATOM 1545 O O . VAL A 1 183 ? 0.533 6.400 9.519 1.00 96.94 183 VAL A O 1
ATOM 1548 N N . ASP A 1 184 ? 2.529 6.696 8.554 1.00 95.31 184 ASP A N 1
ATOM 1549 C CA . ASP A 1 184 ? 2.909 7.823 9.412 1.00 95.31 184 ASP A CA 1
ATOM 1550 C C . ASP A 1 184 ? 1.970 9.021 9.243 1.00 95.31 184 ASP A C 1
ATOM 1552 O O . ASP A 1 184 ? 1.589 9.659 10.223 1.00 95.31 184 ASP A O 1
ATOM 1556 N N . ASP A 1 185 ? 1.561 9.322 8.010 1.00 95.81 185 ASP A N 1
ATOM 1557 C CA . ASP A 1 185 ? 0.607 10.399 7.743 1.00 95.81 185 ASP A CA 1
ATOM 1558 C C . ASP A 1 185 ? -0.816 9.988 8.129 1.00 95.81 185 ASP A C 1
ATOM 1560 O O . ASP A 1 185 ? -1.579 10.802 8.649 1.00 95.81 185 ASP A O 1
ATOM 1564 N N . PHE A 1 186 ? -1.157 8.705 7.974 1.00 96.12 186 PHE A N 1
ATOM 1565 C CA . PHE A 1 186 ? -2.391 8.135 8.504 1.00 96.12 186 PHE A CA 1
ATOM 1566 C C . PHE A 1 186 ? -2.514 8.341 10.016 1.00 96.12 186 PHE A C 1
ATOM 1568 O O . PHE A 1 186 ? -3.513 8.890 10.484 1.00 96.12 186 PHE A O 1
ATOM 1575 N N . VAL A 1 187 ? -1.466 7.994 10.760 1.00 96.81 187 VAL A N 1
ATOM 1576 C CA . VAL A 1 187 ? -1.364 8.186 12.207 1.00 96.81 187 VAL A CA 1
ATOM 1577 C C . VAL A 1 187 ? -1.464 9.662 12.586 1.00 96.81 187 VAL A C 1
ATOM 1579 O O . VAL A 1 187 ? -2.302 10.004 13.418 1.00 96.81 187 VAL A O 1
ATOM 1582 N N . LYS A 1 188 ? -0.677 10.547 11.957 1.00 96.88 188 LYS A N 1
ATOM 1583 C CA . LYS A 1 188 ? -0.726 11.994 12.241 1.00 96.88 188 LYS A CA 1
ATOM 1584 C C . LYS A 1 188 ? -2.127 12.564 12.028 1.00 96.88 188 LYS A C 1
ATOM 1586 O O . LYS A 1 188 ? -2.605 13.336 12.854 1.00 96.88 188 LYS A O 1
ATOM 1591 N N . ASN A 1 189 ? -2.794 12.172 10.943 1.00 96.50 189 ASN A N 1
ATOM 1592 C CA . ASN A 1 189 ? -4.144 12.639 10.641 1.00 96.50 189 ASN A CA 1
ATOM 1593 C C . ASN A 1 189 ? -5.152 12.173 11.697 1.00 96.50 189 ASN A C 1
ATOM 1595 O O . ASN A 1 189 ? -5.961 12.983 12.137 1.00 96.50 189 ASN A O 1
ATOM 1599 N N . LEU A 1 190 ? -5.067 10.919 12.159 1.00 95.94 190 LEU A N 1
ATOM 1600 C CA . LEU A 1 190 ? -5.922 10.409 13.239 1.00 95.94 190 LEU A CA 1
ATOM 1601 C C . LEU A 1 190 ? -5.661 11.086 14.592 1.00 95.94 190 LEU A C 1
ATOM 1603 O O . LEU A 1 190 ? -6.591 11.255 15.379 1.00 95.94 190 LEU A O 1
ATOM 1607 N N . GLU A 1 191 ? -4.413 11.462 14.877 1.00 95.31 191 GLU A N 1
ATOM 1608 C CA . GLU A 1 191 ? -4.055 12.198 16.096 1.00 95.31 191 GLU A CA 1
ATOM 1609 C C . GLU A 1 191 ? -4.579 13.640 16.088 1.00 95.31 191 GLU A C 1
ATOM 1611 O O . GLU A 1 191 ? -4.906 14.177 17.146 1.00 95.31 191 GLU A O 1
ATOM 1616 N N . ILE A 1 192 ? -4.677 14.258 14.907 1.00 96.19 192 ILE A N 1
ATOM 1617 C CA . ILE A 1 192 ? -5.273 15.588 14.724 1.00 96.19 192 ILE A CA 1
ATOM 1618 C C . ILE A 1 192 ? -6.803 15.507 14.787 1.00 96.19 192 ILE A C 1
ATOM 1620 O O . ILE A 1 192 ? -7.434 16.292 15.494 1.00 96.19 192 ILE A O 1
ATOM 1624 N N . ASP A 1 193 ? -7.392 14.568 14.049 1.00 95.06 193 ASP A N 1
ATOM 1625 C CA . ASP A 1 193 ? -8.831 14.338 13.975 1.00 95.06 193 ASP A CA 1
ATOM 1626 C C . ASP A 1 193 ? -9.127 12.837 13.824 1.00 95.06 193 ASP A C 1
ATOM 1628 O O . ASP A 1 193 ? -8.904 12.223 12.779 1.00 95.06 193 ASP A O 1
ATOM 1632 N N . CYS A 1 194 ? -9.707 12.241 14.868 1.00 91.81 194 CYS A N 1
ATOM 1633 C CA . CYS A 1 194 ? -10.042 10.816 14.888 1.00 91.81 194 CYS A CA 1
ATOM 1634 C C . CYS A 1 194 ? -11.140 10.414 13.884 1.00 91.81 194 CYS A C 1
ATOM 1636 O O . CYS A 1 194 ? -11.405 9.221 13.718 1.00 91.81 194 CYS A O 1
ATOM 1638 N N . ASP A 1 195 ? -11.808 11.386 13.258 1.00 94.50 195 ASP A N 1
ATOM 1639 C CA . ASP A 1 195 ? -12.801 11.195 12.206 1.00 94.50 195 ASP A CA 1
ATOM 1640 C C . ASP A 1 195 ? -12.302 11.691 10.832 1.00 94.50 195 ASP A C 1
ATOM 1642 O O . ASP A 1 195 ? -13.072 11.679 9.872 1.00 94.50 195 ASP A O 1
ATOM 1646 N N . PHE A 1 196 ? -11.013 12.034 10.685 1.00 94.31 196 PHE A N 1
ATOM 1647 C CA . PHE A 1 196 ? -10.432 12.563 9.442 1.00 94.31 196 PHE A CA 1
ATOM 1648 C C . PHE A 1 196 ? -10.788 11.718 8.209 1.00 94.31 196 PHE A C 1
ATOM 1650 O O . PHE A 1 196 ? -11.201 12.242 7.172 1.00 94.31 196 PHE A O 1
ATOM 1657 N N . TYR A 1 197 ? -10.689 10.392 8.336 1.00 93.81 197 TYR A N 1
ATOM 1658 C CA . TYR A 1 197 ? -10.952 9.445 7.248 1.00 93.81 197 TYR A CA 1
ATOM 1659 C C . TYR A 1 197 ? -12.438 9.136 7.026 1.00 93.81 197 TYR A C 1
ATOM 1661 O O . TYR A 1 197 ? -12.778 8.348 6.141 1.00 93.81 197 TYR A O 1
ATOM 1669 N N . LYS A 1 198 ? -13.343 9.790 7.761 1.00 95.38 198 LYS A N 1
ATOM 1670 C CA . LYS A 1 198 ? -14.784 9.804 7.470 1.00 95.38 198 LYS A CA 1
ATOM 1671 C C . LYS A 1 198 ? -15.187 10.926 6.514 1.00 95.38 198 LYS A C 1
ATOM 1673 O O . LYS A 1 198 ? -16.320 10.936 6.046 1.00 95.38 198 LYS A O 1
ATOM 1678 N N . ASN A 1 199 ? -14.280 11.836 6.169 1.00 93.25 199 ASN A N 1
ATOM 1679 C CA . ASN A 1 199 ? -14.515 12.806 5.099 1.00 93.25 199 ASN A CA 1
ATOM 1680 C C . ASN A 1 199 ? -14.513 12.132 3.722 1.00 93.25 199 ASN A C 1
ATOM 1682 O O . ASN A 1 199 ? -13.986 11.028 3.574 1.00 93.25 199 ASN A O 1
ATOM 1686 N N . ASP A 1 200 ? -15.095 12.792 2.720 1.00 92.88 200 ASP A N 1
ATOM 1687 C CA . ASP A 1 200 ? -15.106 12.308 1.338 1.00 92.88 200 ASP A CA 1
ATOM 1688 C C . ASP A 1 200 ? -13.678 12.062 0.829 1.00 92.88 200 ASP A C 1
ATOM 1690 O O . ASP A 1 200 ? -12.788 12.902 0.980 1.00 92.88 200 ASP A O 1
ATOM 1694 N N . VAL A 1 201 ? -13.465 10.898 0.214 1.00 89.38 201 VAL A N 1
ATOM 1695 C CA . VAL A 1 201 ? -12.160 10.479 -0.313 1.00 89.38 201 VAL A CA 1
ATOM 1696 C C . VAL A 1 201 ? -12.202 10.402 -1.832 1.00 89.38 201 VAL A C 1
ATOM 1698 O O . VAL A 1 201 ? -13.183 9.942 -2.414 1.00 89.38 201 VAL A O 1
ATOM 1701 N N . ASN A 1 202 ? -11.120 10.841 -2.474 1.00 87.25 202 ASN A N 1
ATOM 1702 C CA . ASN A 1 202 ? -10.948 10.744 -3.918 1.00 87.25 202 ASN A CA 1
ATOM 1703 C C . ASN A 1 202 ? -9.951 9.632 -4.239 1.00 87.25 202 ASN A C 1
ATOM 1705 O O . ASN A 1 202 ? -8.843 9.635 -3.706 1.00 87.25 202 ASN A O 1
ATOM 1709 N N . TYR A 1 203 ? -10.329 8.711 -5.118 1.00 86.12 203 TYR A N 1
ATOM 1710 C CA . TYR A 1 203 ? -9.447 7.648 -5.599 1.00 86.12 203 TYR A CA 1
ATOM 1711 C C . TYR A 1 203 ? -9.673 7.368 -7.080 1.00 86.12 203 TYR A C 1
ATOM 1713 O O . TYR A 1 203 ? -10.593 7.888 -7.718 1.00 86.12 203 TYR A O 1
ATOM 1721 N N . ILE A 1 204 ? -8.772 6.560 -7.623 1.00 83.00 204 ILE A N 1
ATOM 1722 C CA . ILE A 1 204 ? -8.811 6.071 -8.990 1.00 83.00 204 ILE A CA 1
ATOM 1723 C C . ILE A 1 204 ? -9.175 4.591 -8.925 1.00 83.00 204 ILE A 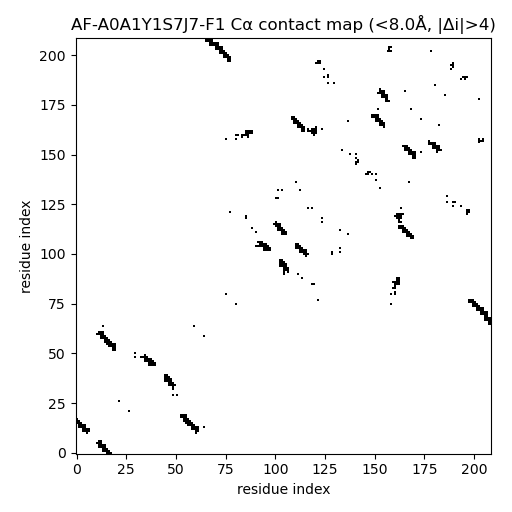C 1
ATOM 1725 O O . ILE A 1 204 ? -8.513 3.835 -8.218 1.00 83.00 204 ILE A O 1
ATOM 1729 N N . GLU A 1 205 ? -10.201 4.181 -9.663 1.00 83.31 205 GLU A N 1
ATOM 1730 C CA . GLU A 1 205 ? -10.546 2.765 -9.817 1.00 83.31 205 GLU A CA 1
ATOM 1731 C C . GLU A 1 205 ? -10.544 2.339 -11.286 1.00 83.31 205 GLU A C 1
ATOM 1733 O O . GLU A 1 205 ? -10.761 3.145 -12.201 1.00 83.31 205 GLU A O 1
ATOM 1738 N N . ASP A 1 206 ? -10.282 1.052 -11.494 1.00 79.31 206 ASP A N 1
ATOM 1739 C CA . ASP A 1 206 ? -10.300 0.407 -12.800 1.00 79.31 206 ASP A CA 1
ATOM 1740 C C . ASP A 1 206 ? -11.725 0.217 -13.327 1.00 79.31 206 ASP A C 1
ATOM 1742 O O . ASP A 1 206 ? -12.636 -0.208 -12.615 1.00 79.31 206 ASP A O 1
ATOM 1746 N N . ILE A 1 207 ? -11.907 0.484 -14.620 1.00 77.25 207 ILE A N 1
ATOM 1747 C CA . ILE A 1 207 ? -13.139 0.181 -15.348 1.00 77.25 207 ILE A CA 1
ATOM 1748 C C . ILE A 1 207 ? -12.970 -1.189 -16.001 1.00 77.25 207 ILE A C 1
ATOM 1750 O O . ILE A 1 207 ? -12.170 -1.335 -16.924 1.00 77.25 207 ILE A O 1
ATOM 1754 N N . TYR A 1 208 ? -13.735 -2.181 -15.555 1.00 71.00 208 TYR A N 1
ATOM 1755 C CA . TYR A 1 208 ? -13.700 -3.542 -16.100 1.00 71.00 208 TYR A CA 1
ATOM 1756 C C . TYR A 1 208 ? -14.824 -3.785 -17.128 1.00 71.00 208 TYR A C 1
ATOM 1758 O O . TYR A 1 208 ? -15.893 -3.179 -17.023 1.00 71.00 208 TYR A O 1
ATOM 1766 N N . GLU A 1 209 ? -14.571 -4.654 -18.120 1.00 58.78 209 GLU A N 1
ATOM 1767 C CA . GLU A 1 209 ? -15.604 -5.294 -18.969 1.00 58.78 209 GLU A CA 1
ATOM 1768 C C . GLU A 1 209 ? -16.228 -6.522 -18.306 1.00 58.78 209 GLU A C 1
ATOM 1770 O O . GLU A 1 209 ? -15.481 -7.260 -17.621 1.00 58.78 209 GLU A O 1
#